Protein AF-A0AAE0FH56-F1 (afdb_monomer_lite)

pLDDT: mean 72.28, std 17.51, range [23.78, 94.44]

Sequence (306 aa):
MRLFSGKKMYIRRTALVNLLASVVHARLLMQGCEDLSSCHPPLSYEAPNPLLPLPPPQPASPPPSPPSFPPVPSPVPPPPPLRPSPPVDCGYFDTLCVSSLAELRHAAEAAGQNAGASEFYLIESLRLDGRPVDIHFAADLSLQISMWGQCTGARGNELCELDAAGRSTIFSIDSSALNHNHQLTIGRMRLVNAMAVDRVGGAILLAQSIQLVVRTCEFIDNWVESSGELAGGAAVGATKGGQVEFHDSLFMSNVVLANKSSVDALAGGGAVWVSSSSGHHPALVKALPPSGPETTFVLQIVGTNF

Radius of gyration: 26.88 Å; chains: 1; bounding box: 62×57×84 Å

Structure (mmCIF, N/CA/C/O backbone):
data_AF-A0AAE0FH56-F1
#
_entry.id   AF-A0AAE0FH56-F1
#
loop_
_atom_site.group_PDB
_atom_site.id
_atom_site.type_symbol
_atom_site.label_atom_id
_atom_site.label_alt_id
_atom_site.label_comp_id
_atom_site.label_asym_id
_atom_site.label_entity_id
_atom_site.label_seq_id
_atom_site.pdbx_PDB_ins_code
_atom_site.Cartn_x
_atom_site.Cartn_y
_atom_site.Cartn_z
_atom_site.occupancy
_atom_site.B_iso_or_equiv
_atom_site.auth_seq_id
_atom_site.auth_comp_id
_atom_site.auth_asym_id
_atom_site.auth_atom_id
_atom_site.pdbx_PDB_model_num
ATOM 1 N N . MET A 1 1 ? 28.435 -13.279 10.706 1.00 24.41 1 MET A N 1
ATOM 2 C CA . MET A 1 1 ? 28.107 -14.629 11.217 1.00 24.41 1 MET A CA 1
ATOM 3 C C . MET A 1 1 ? 27.084 -15.245 10.268 1.00 24.41 1 MET A C 1
ATOM 5 O O . MET A 1 1 ? 26.025 -14.663 10.090 1.00 24.41 1 MET A O 1
ATOM 9 N N . ARG A 1 2 ? 27.455 -16.311 9.543 1.00 32.19 2 ARG A N 1
ATOM 10 C CA . ARG A 1 2 ? 26.619 -16.954 8.512 1.00 32.19 2 ARG A CA 1
ATOM 11 C C . ARG A 1 2 ? 25.597 -17.887 9.164 1.00 32.19 2 ARG A C 1
ATOM 13 O O . ARG A 1 2 ? 26.002 -18.774 9.904 1.00 32.19 2 ARG A O 1
ATOM 20 N N . LEU A 1 3 ? 24.323 -17.744 8.804 1.00 23.78 3 LEU A N 1
ATOM 21 C CA . LEU A 1 3 ? 23.281 -18.754 9.000 1.00 23.78 3 LEU A CA 1
ATOM 22 C C . LEU A 1 3 ? 22.379 -18.764 7.758 1.00 23.78 3 LEU A C 1
ATOM 24 O O . LEU A 1 3 ? 21.396 -18.039 7.688 1.00 23.78 3 LEU A O 1
ATOM 28 N N . PHE A 1 4 ? 22.718 -19.594 6.772 1.00 31.45 4 PHE A N 1
ATOM 29 C CA . PHE A 1 4 ? 21.743 -20.075 5.794 1.00 31.45 4 PHE A CA 1
ATOM 30 C C . PHE A 1 4 ? 21.442 -21.525 6.162 1.00 31.45 4 PHE A C 1
ATOM 32 O O . PHE A 1 4 ? 22.239 -22.422 5.902 1.00 31.45 4 PHE A O 1
ATOM 39 N N . SER A 1 5 ? 20.319 -21.735 6.850 1.00 30.38 5 SER A N 1
ATOM 40 C CA . SER A 1 5 ? 19.780 -23.067 7.124 1.00 30.38 5 SER A CA 1
ATOM 41 C C . SER A 1 5 ? 18.912 -23.488 5.941 1.00 30.38 5 SER A C 1
ATOM 43 O O . SER A 1 5 ? 17.987 -22.772 5.552 1.00 30.38 5 SER A O 1
ATOM 45 N N . GLY A 1 6 ? 19.257 -24.624 5.335 1.00 34.56 6 GLY A N 1
ATOM 46 C CA . GLY A 1 6 ? 18.628 -25.146 4.129 1.00 34.56 6 GLY A CA 1
ATOM 47 C C . GLY A 1 6 ? 17.152 -25.475 4.338 1.00 34.56 6 GLY A C 1
ATOM 48 O O . GLY A 1 6 ? 16.811 -26.490 4.942 1.00 34.56 6 GLY A O 1
ATOM 49 N N . LYS A 1 7 ? 16.269 -24.653 3.770 1.00 31.36 7 LYS A N 1
ATOM 50 C CA . LYS A 1 7 ? 14.875 -25.026 3.516 1.00 31.36 7 LYS A CA 1
ATOM 51 C C . LYS A 1 7 ? 14.723 -25.352 2.035 1.00 31.36 7 LYS A C 1
ATOM 53 O O . LYS A 1 7 ? 15.094 -24.561 1.173 1.00 31.36 7 LYS A O 1
ATOM 58 N N . LYS A 1 8 ? 14.204 -26.548 1.749 1.00 31.48 8 LYS A N 1
ATOM 59 C CA . LYS A 1 8 ? 13.870 -26.991 0.392 1.00 31.48 8 LYS A CA 1
ATOM 60 C C . LYS A 1 8 ? 12.763 -26.086 -0.161 1.00 31.48 8 LYS A C 1
ATOM 62 O O . LYS A 1 8 ? 11.711 -25.962 0.460 1.00 31.48 8 LYS A O 1
ATOM 67 N N . MET A 1 9 ? 13.023 -25.454 -1.302 1.00 33.69 9 MET A N 1
ATOM 68 C CA . MET A 1 9 ? 12.052 -24.654 -2.046 1.00 33.69 9 MET A CA 1
ATOM 69 C C . MET A 1 9 ? 11.178 -25.605 -2.870 1.00 33.69 9 MET A C 1
ATOM 71 O O . MET A 1 9 ? 11.693 -26.349 -3.702 1.00 33.69 9 MET A O 1
ATOM 75 N N . TYR A 1 10 ? 9.868 -25.607 -2.626 1.00 32.22 10 TYR A N 1
ATOM 76 C CA . TYR A 1 10 ? 8.906 -26.370 -3.420 1.00 32.22 10 TYR A CA 1
ATOM 77 C C . TYR A 1 10 ? 8.122 -25.403 -4.305 1.00 32.22 10 TYR A C 1
ATOM 79 O O . TYR A 1 10 ? 7.393 -24.551 -3.807 1.00 32.22 10 TYR A O 1
ATOM 87 N N . ILE A 1 11 ? 8.285 -25.537 -5.620 1.00 36.66 11 ILE A N 1
ATOM 88 C CA . ILE A 1 11 ? 7.537 -24.775 -6.624 1.00 36.66 11 ILE A CA 1
ATOM 89 C C . ILE A 1 11 ? 6.431 -25.697 -7.152 1.00 36.66 11 ILE A C 1
ATOM 91 O O . ILE A 1 11 ? 6.727 -26.759 -7.704 1.00 36.66 11 ILE A O 1
ATOM 95 N N . ARG A 1 12 ? 5.149 -25.332 -6.985 1.00 39.94 12 ARG A N 1
ATOM 96 C CA . ARG A 1 12 ? 4.039 -26.076 -7.616 1.00 39.94 12 ARG A CA 1
ATOM 97 C C . ARG A 1 12 ? 4.173 -26.008 -9.141 1.00 39.94 12 ARG A C 1
ATOM 99 O O . ARG A 1 12 ? 4.503 -24.960 -9.694 1.00 39.94 12 ARG A O 1
ATOM 106 N N . ARG A 1 13 ? 3.826 -27.102 -9.831 1.00 39.50 13 ARG A N 1
ATOM 107 C CA . ARG A 1 13 ? 3.867 -27.213 -11.302 1.00 39.50 13 ARG A CA 1
ATOM 108 C C . ARG A 1 13 ? 3.142 -26.055 -12.002 1.00 39.50 13 ARG A C 1
ATOM 110 O O . ARG A 1 13 ? 3.627 -25.598 -13.020 1.00 39.50 13 ARG A O 1
ATOM 117 N N . THR A 1 14 ? 2.049 -25.534 -11.443 1.00 39.94 14 THR A N 1
ATOM 118 C CA . THR A 1 14 ? 1.296 -24.404 -12.018 1.00 39.94 14 THR A CA 1
ATOM 119 C C . THR A 1 14 ? 2.040 -23.070 -11.915 1.00 39.94 14 THR A C 1
ATOM 121 O O . THR A 1 14 ? 2.082 -22.321 -12.883 1.00 39.94 14 THR A O 1
ATOM 124 N N . ALA A 1 15 ? 2.696 -22.795 -10.781 1.00 42.62 15 ALA A N 1
ATOM 125 C CA . ALA A 1 15 ? 3.559 -21.621 -10.632 1.00 42.62 15 ALA A CA 1
ATOM 126 C C . ALA A 1 15 ? 4.789 -21.730 -11.545 1.00 42.62 15 ALA A C 1
ATOM 128 O O . ALA A 1 15 ? 5.180 -20.750 -12.168 1.00 42.62 15 ALA A O 1
ATOM 129 N N . LEU A 1 16 ? 5.341 -22.940 -11.698 1.00 44.50 16 LEU A N 1
ATOM 130 C CA . LEU A 1 16 ? 6.397 -23.218 -12.668 1.00 44.50 16 LEU A CA 1
ATOM 131 C C . LEU A 1 16 ? 5.910 -23.001 -14.109 1.00 44.50 16 LEU A C 1
ATOM 133 O O . LEU A 1 16 ? 6.637 -22.422 -14.900 1.00 44.50 16 LEU A O 1
ATOM 137 N N . VAL A 1 17 ? 4.687 -23.413 -14.451 1.00 50.69 17 VAL A N 1
ATOM 138 C CA . VAL A 1 17 ? 4.100 -23.207 -15.786 1.00 50.69 17 VAL A CA 1
ATOM 139 C C . VAL A 1 17 ? 3.866 -21.725 -16.069 1.00 50.69 17 VAL A C 1
ATOM 141 O O . VAL A 1 17 ? 4.217 -21.282 -17.153 1.00 50.69 17 VAL A O 1
ATOM 144 N N . ASN A 1 18 ? 3.365 -20.941 -15.111 1.00 46.00 18 ASN A N 1
ATOM 145 C CA . ASN A 1 18 ? 3.182 -19.496 -15.295 1.00 46.00 18 ASN A CA 1
ATOM 146 C C . ASN A 1 18 ? 4.522 -18.750 -15.367 1.00 46.00 18 ASN A C 1
ATOM 148 O O . ASN A 1 18 ? 4.682 -17.854 -16.192 1.00 46.00 18 ASN A O 1
ATOM 152 N N . LEU A 1 19 ? 5.508 -19.154 -14.560 1.00 50.66 19 LEU A N 1
ATOM 153 C CA . LEU A 1 19 ? 6.869 -18.625 -14.639 1.00 50.66 19 LEU A CA 1
ATOM 154 C C . LEU A 1 19 ? 7.504 -18.962 -15.995 1.00 50.66 19 LEU A C 1
ATOM 156 O O . LEU A 1 19 ? 8.066 -18.087 -16.641 1.00 50.66 19 LEU A O 1
ATOM 160 N N . LEU A 1 20 ? 7.370 -20.207 -16.459 1.00 50.56 20 LEU A N 1
ATOM 161 C CA . LEU A 1 20 ? 7.860 -20.638 -17.767 1.00 50.56 20 LEU A CA 1
ATOM 162 C C . LEU A 1 20 ? 7.120 -19.934 -18.904 1.00 50.56 20 LEU A C 1
ATOM 164 O O . LEU A 1 20 ? 7.766 -19.533 -19.860 1.00 50.56 20 LEU A O 1
ATOM 168 N N . ALA A 1 21 ? 5.807 -19.726 -18.803 1.00 54.56 21 ALA A N 1
ATOM 169 C CA . ALA A 1 21 ? 5.035 -18.982 -19.793 1.00 54.56 21 ALA A CA 1
ATOM 170 C C . ALA A 1 21 ? 5.486 -17.517 -19.863 1.00 54.56 21 ALA A C 1
ATOM 172 O O . ALA A 1 21 ? 5.679 -17.000 -20.957 1.00 54.56 21 ALA A O 1
ATOM 173 N N . SER A 1 22 ? 5.736 -16.879 -18.716 1.00 48.97 22 SER A N 1
ATOM 174 C CA . SER A 1 22 ? 6.249 -15.507 -18.648 1.00 48.97 22 SER A CA 1
ATOM 175 C C . SER A 1 22 ? 7.679 -15.399 -19.190 1.00 48.97 22 SER A C 1
ATOM 177 O O . SER A 1 22 ? 7.970 -14.517 -19.993 1.00 48.97 22 SER A O 1
ATOM 179 N N . VAL A 1 23 ? 8.557 -16.356 -18.865 1.00 57.03 23 VAL A N 1
ATOM 180 C CA . VAL A 1 23 ? 9.919 -16.431 -19.423 1.00 57.03 23 VAL A CA 1
ATOM 181 C C . VAL A 1 23 ? 9.893 -16.707 -20.926 1.00 57.03 23 VAL A C 1
ATOM 183 O O . VAL A 1 23 ? 10.667 -16.106 -21.661 1.00 57.03 23 VAL A O 1
ATOM 186 N N . VAL A 1 24 ? 9.005 -17.577 -21.412 1.00 63.25 24 VAL A N 1
ATOM 187 C CA . VAL A 1 24 ? 8.833 -17.845 -22.848 1.00 63.25 24 VAL A CA 1
ATOM 188 C C . VAL A 1 24 ? 8.286 -16.613 -23.560 1.00 63.25 24 VAL A C 1
ATOM 190 O O . VAL A 1 24 ? 8.780 -16.284 -24.630 1.00 63.25 24 VAL A O 1
ATOM 193 N N . HIS A 1 25 ? 7.335 -15.892 -22.967 1.00 58.78 25 HIS A N 1
ATOM 194 C CA . HIS A 1 25 ? 6.803 -14.659 -23.543 1.00 58.78 25 HIS A CA 1
ATOM 195 C C . HIS A 1 25 ? 7.866 -13.552 -23.584 1.00 58.78 25 HIS A C 1
ATOM 197 O O . HIS A 1 25 ? 8.080 -12.944 -24.628 1.00 58.78 25 HIS A O 1
ATOM 203 N N . ALA A 1 26 ? 8.622 -13.366 -22.498 1.00 49.72 26 ALA A N 1
ATOM 204 C CA . ALA A 1 26 ? 9.752 -12.442 -22.452 1.00 49.72 26 ALA A CA 1
ATOM 205 C C . ALA A 1 26 ? 10.854 -12.830 -23.452 1.00 49.72 26 ALA A C 1
ATOM 207 O O . ALA A 1 26 ? 11.422 -11.969 -24.116 1.00 49.72 26 ALA A O 1
ATOM 208 N N . ARG A 1 27 ? 11.132 -14.129 -23.621 1.00 50.19 27 ARG A N 1
ATOM 209 C CA . ARG A 1 27 ? 12.118 -14.623 -24.590 1.00 50.19 27 ARG A CA 1
ATOM 210 C C . ARG A 1 27 ? 11.635 -14.487 -26.031 1.00 50.19 27 ARG A C 1
ATOM 212 O O . ARG A 1 27 ? 12.455 -14.178 -26.880 1.00 50.19 27 ARG A O 1
ATOM 219 N N . LEU A 1 28 ? 10.341 -14.650 -26.307 1.00 56.03 28 LEU A N 1
ATOM 220 C CA . LEU A 1 28 ? 9.748 -14.379 -27.622 1.00 56.03 28 LEU A CA 1
ATOM 221 C C . LEU A 1 28 ? 9.807 -12.887 -27.969 1.00 56.03 28 LEU A C 1
ATOM 223 O O . LEU A 1 28 ? 10.102 -12.545 -29.110 1.00 56.03 28 LEU A O 1
ATOM 227 N N . LEU A 1 29 ? 9.601 -12.004 -26.988 1.00 53.06 29 LEU A N 1
ATOM 228 C CA . LEU A 1 29 ? 9.765 -10.559 -27.170 1.00 53.06 29 LEU A CA 1
ATOM 229 C C . LEU A 1 29 ? 11.236 -10.167 -27.395 1.00 53.06 29 LEU A C 1
ATOM 231 O O . LEU A 1 29 ? 11.516 -9.295 -28.210 1.00 53.06 29 LEU A O 1
ATOM 235 N N . MET A 1 30 ? 12.181 -10.839 -26.731 1.00 49.97 30 MET A N 1
ATOM 236 C CA . MET A 1 30 ? 13.619 -10.571 -26.879 1.00 49.97 30 MET A CA 1
ATOM 237 C C . MET A 1 30 ? 14.223 -11.203 -28.147 1.00 49.97 30 MET A C 1
ATOM 239 O O . MET A 1 30 ? 15.049 -10.582 -28.807 1.00 49.97 30 MET A O 1
ATOM 243 N N . GLN A 1 31 ? 13.778 -12.398 -28.550 1.00 50.97 31 GLN A N 1
ATOM 244 C CA . GLN A 1 31 ? 14.231 -13.067 -29.780 1.00 50.97 31 GLN A CA 1
ATOM 245 C C . GLN A 1 31 ? 13.699 -12.408 -31.060 1.00 50.97 31 GLN A C 1
ATOM 247 O O . GLN A 1 31 ? 14.222 -12.679 -32.136 1.00 50.97 31 GLN A O 1
ATOM 252 N N . GLY A 1 32 ? 12.721 -11.502 -30.960 1.00 48.91 32 GLY A N 1
ATOM 253 C CA . GLY A 1 32 ? 12.330 -10.623 -32.063 1.00 48.91 32 GLY A CA 1
ATOM 254 C C . GLY A 1 32 ? 13.326 -9.492 -32.363 1.00 48.91 32 GLY A C 1
ATOM 255 O O . GLY A 1 32 ? 13.148 -8.807 -33.366 1.00 48.91 32 GLY A O 1
ATOM 256 N N . CYS A 1 33 ? 14.360 -9.288 -31.531 1.00 47.47 33 CYS A N 1
ATOM 257 C CA . CYS A 1 33 ? 15.259 -8.128 -31.622 1.00 47.47 33 CYS A CA 1
ATOM 258 C C . CYS A 1 33 ? 16.757 -8.443 -31.802 1.00 47.47 33 CYS A C 1
ATOM 260 O O . CYS A 1 33 ? 17.527 -7.507 -32.002 1.00 47.47 33 CYS A O 1
ATOM 262 N N . GLU A 1 34 ? 17.204 -9.703 -31.751 1.00 47.78 34 GLU A N 1
ATOM 263 C CA . GLU A 1 34 ? 18.652 -10.012 -31.757 1.00 47.78 34 GLU A CA 1
ATOM 264 C C . GLU A 1 34 ? 19.276 -10.264 -33.145 1.00 47.78 34 GLU A C 1
ATOM 266 O O . GLU A 1 34 ? 20.494 -10.359 -33.239 1.00 47.78 34 GLU A O 1
ATOM 271 N N . ASP A 1 35 ? 18.499 -10.260 -34.237 1.00 48.09 35 ASP A N 1
ATOM 272 C CA . ASP A 1 35 ? 19.025 -10.440 -35.604 1.00 48.09 35 ASP A CA 1
ATOM 273 C C . ASP A 1 35 ? 18.549 -9.347 -36.582 1.00 48.09 35 ASP A C 1
ATOM 275 O O . ASP A 1 35 ? 17.916 -9.600 -37.606 1.00 48.09 35 ASP A O 1
ATOM 279 N N . LEU A 1 36 ? 18.910 -8.089 -36.305 1.00 49.22 36 LEU A N 1
ATOM 280 C CA . LEU A 1 36 ? 18.743 -6.970 -37.250 1.00 49.22 36 LEU A CA 1
ATOM 281 C C . LEU A 1 36 ? 19.862 -6.881 -38.314 1.00 49.22 36 LEU A C 1
ATOM 283 O O . LEU A 1 36 ? 19.985 -5.856 -38.980 1.00 49.22 36 LEU A O 1
ATOM 287 N N . SER A 1 37 ? 20.672 -7.934 -38.517 1.00 53.72 37 SER A N 1
ATOM 288 C CA . SER A 1 37 ? 21.737 -7.930 -39.544 1.00 53.72 37 SER A CA 1
ATOM 289 C C . SER A 1 37 ? 21.610 -8.973 -40.662 1.00 53.72 37 SER A C 1
ATOM 291 O O . SER A 1 37 ? 22.349 -8.876 -41.639 1.00 53.72 37 SER A O 1
ATOM 293 N N . SER A 1 38 ? 20.687 -9.941 -40.586 1.00 50.09 38 SER A N 1
ATOM 294 C CA . SER A 1 38 ? 20.710 -11.086 -41.521 1.00 50.09 38 SER A CA 1
ATOM 295 C C . SER A 1 38 ? 19.361 -11.527 -42.105 1.00 50.09 38 SER A C 1
ATOM 297 O O . SER A 1 38 ? 19.345 -12.356 -43.014 1.00 50.09 38 SER A O 1
ATOM 299 N N . CYS A 1 39 ? 18.235 -10.939 -41.694 1.00 41.84 39 CYS A N 1
ATOM 300 C CA . CYS A 1 39 ? 16.907 -11.318 -42.192 1.00 41.84 39 CYS A CA 1
ATOM 301 C C . CYS A 1 39 ? 16.294 -10.285 -43.153 1.00 41.84 39 CYS A C 1
ATOM 303 O O . CYS A 1 39 ? 15.197 -9.791 -42.925 1.00 41.84 39 CYS A O 1
ATOM 305 N N . HIS A 1 40 ? 16.964 -10.000 -44.270 1.00 45.34 40 HIS A N 1
ATOM 306 C CA . HIS A 1 40 ? 16.266 -9.561 -45.482 1.00 45.34 40 HIS A CA 1
ATOM 307 C C . HIS A 1 40 ? 16.906 -10.228 -46.708 1.00 45.34 40 HIS A C 1
ATOM 309 O O . HIS A 1 40 ? 18.064 -9.935 -47.014 1.00 45.34 40 HIS A O 1
ATOM 315 N N . PRO A 1 41 ? 16.197 -11.105 -47.449 1.00 56.09 41 PRO A N 1
ATOM 316 C CA . PRO A 1 41 ? 16.581 -11.355 -48.833 1.00 56.09 41 PRO A CA 1
ATOM 317 C C . PRO A 1 41 ? 16.523 -10.016 -49.588 1.00 56.09 41 PRO A C 1
ATOM 319 O O . PRO A 1 41 ? 15.700 -9.166 -49.230 1.00 56.09 41 PRO A O 1
ATOM 322 N N . PRO A 1 42 ? 17.372 -9.790 -50.606 1.00 48.09 42 PRO A N 1
ATOM 323 C CA . PRO A 1 42 ? 17.344 -8.553 -51.370 1.00 48.09 42 PRO A CA 1
ATOM 324 C C . PRO A 1 42 ? 15.961 -8.405 -52.008 1.00 48.09 42 PRO A C 1
ATOM 326 O O . PRO A 1 42 ? 15.636 -9.073 -52.989 1.00 48.09 42 PRO A O 1
ATOM 329 N N . LEU A 1 43 ? 15.128 -7.543 -51.427 1.00 45.41 43 LEU A N 1
ATOM 330 C CA . LEU A 1 43 ? 13.936 -7.055 -52.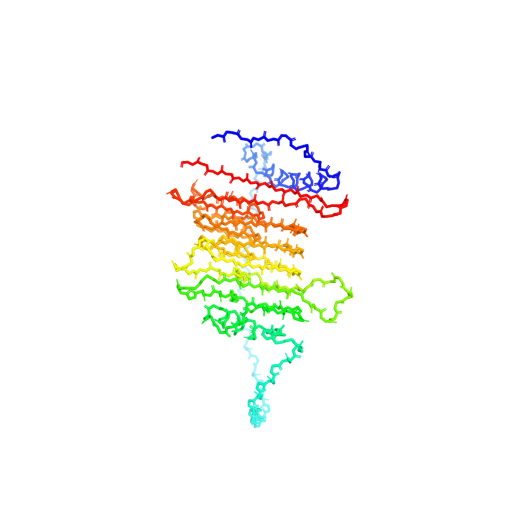092 1.00 45.41 43 LEU A CA 1
ATOM 331 C C . LEU A 1 43 ? 14.439 -6.238 -53.276 1.00 45.41 43 LEU A C 1
ATOM 333 O O . LEU A 1 43 ? 15.035 -5.173 -53.110 1.00 45.41 43 LEU A O 1
ATOM 337 N N . SER A 1 44 ? 14.261 -6.805 -54.466 1.00 49.38 44 SER A N 1
ATOM 338 C CA . SER A 1 44 ? 14.424 -6.103 -55.728 1.00 49.38 44 SER A CA 1
ATOM 339 C C . SER A 1 44 ? 13.559 -4.847 -55.659 1.00 49.38 44 SER A C 1
ATOM 341 O O . SER A 1 44 ? 12.334 -4.922 -55.593 1.00 49.38 44 SER A O 1
ATOM 343 N N . TYR A 1 45 ? 14.220 -3.698 -55.553 1.00 45.84 45 TYR A N 1
ATOM 344 C CA . TYR A 1 45 ? 13.583 -2.394 -55.523 1.00 45.84 45 TYR A CA 1
ATOM 345 C C . TYR A 1 45 ? 13.121 -2.097 -56.952 1.00 45.84 45 TYR A C 1
ATOM 347 O O . TYR A 1 45 ? 13.871 -1.566 -57.770 1.00 45.84 45 TYR A O 1
ATOM 355 N N . GLU A 1 46 ? 11.904 -2.518 -57.284 1.00 56.78 46 GLU A N 1
ATOM 356 C CA . GLU A 1 46 ? 11.232 -2.077 -58.498 1.00 56.78 46 GLU A CA 1
ATOM 357 C C . GLU A 1 46 ? 10.906 -0.590 -58.310 1.00 56.78 46 GLU A C 1
ATOM 359 O O . GLU A 1 46 ? 10.246 -0.196 -57.344 1.00 56.78 46 GLU A O 1
ATOM 364 N N . ALA A 1 47 ? 11.483 0.258 -59.165 1.00 59.16 47 ALA A N 1
ATOM 365 C CA . ALA A 1 47 ? 11.337 1.702 -59.063 1.00 59.16 47 ALA A CA 1
ATOM 366 C C . ALA A 1 47 ? 9.842 2.076 -59.068 1.00 59.16 47 ALA A C 1
ATOM 368 O O . ALA A 1 47 ? 9.099 1.578 -59.919 1.00 59.16 47 ALA A O 1
ATOM 369 N N . PRO A 1 48 ? 9.377 2.941 -58.148 1.00 61.84 48 PRO A N 1
ATOM 370 C CA . PRO A 1 48 ? 7.985 3.354 -58.126 1.00 61.84 48 PRO A CA 1
ATOM 371 C C . PRO A 1 48 ? 7.633 4.009 -59.462 1.00 61.84 48 PRO A C 1
ATOM 373 O O . PRO A 1 48 ? 8.308 4.939 -59.910 1.00 61.84 48 PRO A O 1
ATOM 376 N N . ASN A 1 49 ? 6.573 3.502 -60.095 1.00 73.50 49 ASN A N 1
ATOM 377 C CA . ASN A 1 49 ? 5.990 4.101 -61.289 1.00 73.50 49 ASN A CA 1
ATOM 378 C C . ASN A 1 49 ? 5.788 5.610 -61.055 1.00 73.50 49 ASN A C 1
ATOM 380 O O . ASN A 1 49 ? 5.277 5.984 -59.992 1.00 73.50 49 ASN A O 1
ATOM 384 N N . PRO A 1 50 ? 6.158 6.481 -62.012 1.00 69.94 50 PRO A N 1
ATOM 385 C CA . PRO A 1 50 ? 5.946 7.913 -61.876 1.00 69.94 50 PRO A CA 1
ATOM 386 C C . PRO A 1 50 ? 4.453 8.175 -61.663 1.00 69.94 50 PRO A C 1
ATOM 388 O O . PRO A 1 50 ? 3.621 7.864 -62.517 1.00 69.94 50 PRO A O 1
ATOM 391 N N . LEU A 1 51 ? 4.119 8.702 -60.483 1.00 66.81 51 LEU A N 1
ATOM 392 C CA . LEU A 1 51 ? 2.756 9.059 -60.116 1.00 66.81 51 LEU A CA 1
ATOM 393 C C . LEU A 1 51 ? 2.220 10.065 -61.139 1.00 66.81 51 LEU A C 1
ATOM 395 O O . LEU A 1 51 ? 2.822 11.115 -61.371 1.00 66.81 51 LEU A O 1
ATOM 399 N N . LEU A 1 52 ? 1.085 9.723 -61.752 1.00 77.62 52 LEU A N 1
ATOM 400 C CA . LEU A 1 52 ? 0.325 10.636 -62.597 1.00 77.62 52 LEU A CA 1
ATOM 401 C C . LEU A 1 52 ? 0.025 11.928 -61.813 1.00 77.62 52 LEU A C 1
ATOM 403 O O . LEU A 1 52 ? -0.269 11.854 -60.615 1.00 77.62 52 LEU A O 1
ATOM 407 N N . PRO A 1 53 ? 0.086 13.105 -62.460 1.00 75.19 53 PRO A N 1
ATOM 408 C CA . PRO A 1 53 ? -0.198 14.370 -61.799 1.00 75.19 53 PRO A CA 1
ATOM 409 C C . PRO A 1 53 ? -1.613 14.351 -61.210 1.00 75.19 53 PRO A C 1
ATOM 411 O O . PRO A 1 53 ? -2.588 14.071 -61.909 1.00 75.19 53 PRO A O 1
ATOM 414 N N . LEU A 1 54 ? -1.706 14.636 -59.907 1.00 77.31 54 LEU A N 1
ATOM 415 C CA . LEU A 1 54 ? -2.978 14.764 -59.202 1.00 77.31 54 LEU A CA 1
ATOM 416 C C . LEU A 1 54 ? -3.825 15.860 -59.873 1.00 77.31 54 LEU A C 1
ATOM 418 O O . LEU A 1 54 ? -3.293 16.929 -60.191 1.00 77.31 54 LEU A O 1
ATOM 422 N N . PRO A 1 55 ? -5.131 15.625 -60.092 1.00 81.69 55 PRO A N 1
ATOM 423 C CA . PRO A 1 55 ? -6.015 16.651 -60.621 1.00 81.69 55 PRO A CA 1
ATOM 424 C C . PRO A 1 55 ? -6.061 17.864 -59.675 1.00 81.69 55 PRO A C 1
ATOM 426 O O . PRO A 1 55 ? -5.934 17.702 -58.456 1.00 81.69 55 PRO A O 1
ATOM 429 N N . PRO A 1 56 ? -6.240 19.082 -60.216 1.00 81.38 56 PRO A N 1
ATOM 430 C CA . PRO A 1 56 ? -6.298 20.291 -59.410 1.00 81.38 56 PRO A CA 1
ATOM 431 C C . PRO A 1 56 ? -7.447 20.206 -58.390 1.00 81.38 56 PRO A C 1
ATOM 433 O O . PRO A 1 56 ? -8.527 19.708 -58.727 1.00 81.38 56 PRO A O 1
ATOM 436 N N . PRO A 1 57 ? -7.237 20.684 -57.149 1.00 77.31 57 PRO A N 1
ATOM 437 C CA . PRO A 1 57 ? -8.255 20.644 -56.110 1.00 77.31 57 PRO A CA 1
ATOM 438 C C . PRO A 1 57 ? -9.495 21.422 -56.559 1.00 77.31 57 PRO A C 1
ATOM 440 O O . PRO A 1 57 ? -9.403 22.578 -56.979 1.00 77.31 57 PRO A O 1
ATOM 443 N N . GLN A 1 58 ? -10.661 20.776 -56.489 1.00 80.06 58 GLN A N 1
ATOM 444 C CA . GLN A 1 58 ? -11.928 21.438 -56.779 1.00 80.06 58 GLN A CA 1
ATOM 445 C C . GLN A 1 58 ? -12.204 22.538 -55.737 1.00 80.06 58 GLN A C 1
ATOM 447 O O . GLN A 1 58 ? -11.905 22.342 -54.556 1.00 80.06 58 GLN A O 1
ATOM 452 N N . PRO A 1 59 ? -12.785 23.684 -56.145 1.00 76.69 59 PRO A N 1
ATOM 453 C CA . PRO A 1 59 ? -13.176 24.741 -55.219 1.00 76.69 59 PRO A CA 1
ATOM 454 C C . PRO A 1 59 ? -14.139 24.199 -54.160 1.00 76.69 59 PRO A C 1
ATOM 456 O O . PRO A 1 59 ? -15.167 23.611 -54.496 1.00 76.69 59 PRO A O 1
ATOM 459 N N . ALA A 1 60 ? -13.802 24.396 -52.885 1.00 76.62 60 ALA A N 1
ATOM 460 C CA . ALA A 1 60 ? -14.651 23.988 -51.776 1.00 76.62 60 ALA A CA 1
ATOM 461 C C . ALA A 1 60 ? -15.985 24.748 -51.820 1.00 76.62 60 ALA A C 1
ATOM 463 O O . ALA A 1 60 ? -16.011 25.979 -51.889 1.00 76.62 6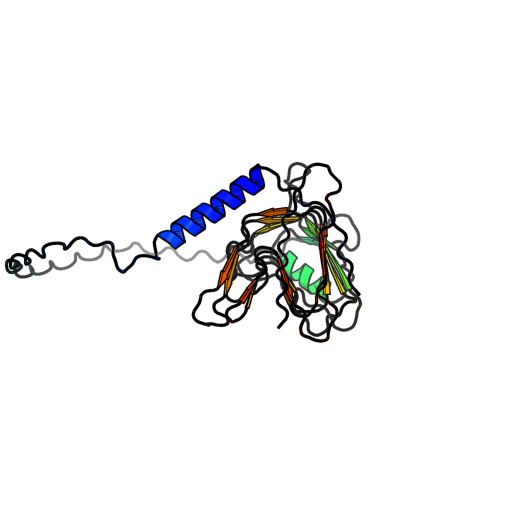0 ALA A O 1
ATOM 464 N N . SER A 1 61 ? -17.090 24.007 -51.779 1.00 80.19 61 SER A N 1
ATOM 465 C CA . SER A 1 61 ? -18.438 24.564 -51.677 1.00 80.19 61 SER A CA 1
ATOM 466 C C . SER A 1 61 ? -18.572 25.431 -50.416 1.00 80.19 61 SER A C 1
ATOM 468 O O . SER A 1 61 ? -18.021 25.067 -49.372 1.00 80.19 61 SER A O 1
ATOM 470 N N . PRO A 1 62 ? -19.316 26.551 -50.467 1.00 81.56 62 PRO A N 1
ATOM 471 C CA . PRO A 1 62 ? -19.542 27.377 -49.290 1.00 81.56 62 PRO A CA 1
ATOM 472 C C . PRO A 1 62 ? -20.297 26.581 -48.211 1.00 81.56 62 PRO A C 1
ATOM 474 O O . PRO A 1 62 ? -21.209 25.814 -48.542 1.00 81.56 62 PRO A O 1
ATOM 477 N N . PRO A 1 63 ? -19.929 26.737 -46.927 1.00 82.75 63 PRO A N 1
ATOM 478 C CA . PRO A 1 63 ? -20.566 26.007 -45.843 1.00 82.75 63 PRO A CA 1
ATOM 479 C C . PRO A 1 63 ? -22.048 26.404 -45.717 1.00 82.75 63 PRO A C 1
ATOM 481 O O . PRO A 1 63 ? -22.382 27.585 -45.862 1.00 82.75 63 PRO A O 1
ATOM 484 N N . PRO A 1 64 ? -22.946 25.441 -45.442 1.00 80.25 64 PRO A N 1
ATOM 485 C CA . PRO A 1 64 ? -24.353 25.727 -45.205 1.00 80.25 64 PRO A CA 1
ATOM 486 C C . PRO A 1 64 ? -24.522 26.623 -43.974 1.00 80.25 64 PRO A C 1
ATOM 488 O O . PRO A 1 64 ? -23.786 26.515 -42.991 1.00 80.25 64 PRO A O 1
ATOM 491 N N . SER A 1 65 ? -25.504 27.520 -44.035 1.00 78.38 65 SER A N 1
ATOM 492 C CA . SER A 1 65 ? -25.822 28.438 -42.943 1.00 78.38 65 SER A CA 1
ATOM 493 C C . SER A 1 65 ? -26.233 27.666 -41.679 1.00 78.38 65 SER A C 1
ATOM 495 O O . SER A 1 65 ? -26.976 26.686 -41.785 1.00 78.38 65 SER A O 1
ATOM 497 N N . PRO A 1 66 ? -25.776 28.084 -40.485 1.00 79.38 66 PRO A N 1
ATOM 498 C CA . PRO A 1 66 ? -26.084 27.381 -39.248 1.00 79.38 66 PRO A CA 1
ATOM 499 C C . PRO A 1 66 ? -27.583 27.474 -38.908 1.00 79.38 66 PRO A C 1
ATOM 501 O O . PRO A 1 66 ? -28.192 28.532 -39.097 1.00 79.38 66 PRO A O 1
ATOM 504 N N . PRO A 1 67 ? -28.187 26.390 -38.389 1.00 79.19 67 PRO A N 1
ATOM 505 C CA . PRO A 1 67 ? -29.572 26.397 -37.936 1.00 79.19 67 PRO A CA 1
ATOM 506 C C . PRO A 1 67 ? -29.752 27.328 -36.728 1.00 79.19 67 PRO A C 1
ATOM 508 O O . PRO A 1 67 ? -28.899 27.404 -35.844 1.00 79.19 67 PRO A O 1
ATOM 511 N N . SER A 1 68 ? -30.884 28.032 -36.678 1.00 74.50 68 SER A N 1
ATOM 512 C CA . SER A 1 68 ? -31.261 28.871 -35.539 1.00 74.50 68 SER A CA 1
ATOM 513 C C . SER A 1 68 ? -31.551 28.001 -34.313 1.00 74.50 68 SER A C 1
ATOM 515 O O . SER A 1 68 ? -32.479 27.189 -34.341 1.00 74.50 68 SER A O 1
ATOM 517 N N . PHE A 1 69 ? -30.781 28.171 -33.237 1.00 76.94 69 PHE A N 1
ATOM 518 C CA . PHE A 1 69 ? -31.011 27.455 -31.983 1.00 76.94 69 PHE A CA 1
ATOM 519 C C . PHE A 1 69 ? -32.232 28.015 -31.230 1.00 76.94 69 PHE A C 1
ATOM 521 O O . PHE A 1 69 ? -32.433 29.233 -31.213 1.00 76.94 69 PHE A O 1
ATOM 528 N N . PRO A 1 70 ? -33.043 27.151 -30.591 1.00 82.50 70 PRO A N 1
ATOM 529 C CA . PRO A 1 70 ? -34.113 27.583 -29.699 1.00 82.50 70 PRO A CA 1
ATOM 530 C C . PRO A 1 70 ? -33.551 28.303 -28.457 1.00 82.50 70 PRO A C 1
ATOM 532 O O . PRO A 1 70 ? -32.393 28.088 -28.088 1.00 82.50 70 PRO A O 1
ATOM 535 N N . PRO A 1 71 ? -34.359 29.153 -27.797 1.00 80.88 71 PRO A N 1
ATOM 536 C CA . PRO A 1 71 ? -33.938 29.889 -26.610 1.00 80.88 71 PRO A CA 1
ATOM 537 C C . PRO A 1 71 ? -33.500 28.934 -25.494 1.00 80.88 71 PRO A C 1
ATOM 539 O O . PRO A 1 71 ? -34.199 27.975 -25.164 1.00 80.88 71 PRO A O 1
ATOM 542 N N . VAL A 1 72 ? -32.329 29.211 -24.919 1.00 81.12 72 VAL A N 1
ATOM 543 C CA . VAL A 1 72 ? -31.753 28.442 -23.812 1.00 81.12 72 VAL A CA 1
ATOM 544 C C . VAL A 1 72 ? -32.667 28.580 -22.583 1.00 81.12 72 VAL A C 1
ATOM 546 O O . VAL A 1 72 ? -32.941 29.712 -22.173 1.00 81.12 72 VAL A O 1
ATOM 549 N N . PRO A 1 73 ? -33.160 27.477 -21.988 1.00 81.50 73 PRO A N 1
ATOM 550 C CA . PRO A 1 73 ? -33.937 27.540 -20.756 1.00 81.50 73 PRO A CA 1
ATOM 551 C C . PRO A 1 73 ? -33.092 28.113 -19.611 1.00 81.50 73 PRO A C 1
ATOM 553 O O . PRO A 1 73 ? -31.887 27.875 -19.528 1.00 81.50 73 PRO A O 1
ATOM 556 N N . SER A 1 74 ? -33.730 28.886 -18.729 1.00 84.44 74 SER A N 1
ATOM 557 C CA . SER A 1 74 ? -33.063 29.525 -17.594 1.00 84.44 74 SER A CA 1
ATOM 558 C C . SER A 1 74 ? -32.351 28.494 -16.701 1.00 84.44 74 SER A C 1
ATOM 560 O O . SER A 1 74 ? -32.899 27.413 -16.468 1.00 84.44 74 SER A O 1
ATOM 562 N N . PRO A 1 75 ? -31.148 28.811 -16.188 1.00 83.06 75 PRO A N 1
ATOM 563 C CA . PRO A 1 75 ? -30.373 27.888 -15.368 1.00 83.06 75 PRO A CA 1
ATOM 564 C C . PRO A 1 75 ? -31.139 27.522 -14.093 1.00 83.06 75 PRO A C 1
ATOM 566 O O . PRO A 1 75 ? -31.575 28.395 -13.341 1.00 83.06 75 PRO A O 1
ATOM 569 N N . VAL A 1 76 ? -31.295 26.219 -13.854 1.00 88.44 76 VAL A N 1
ATOM 570 C CA . VAL A 1 76 ? -31.805 25.694 -12.584 1.00 88.44 76 VAL A CA 1
ATOM 571 C C . VAL A 1 76 ? -30.790 26.059 -11.492 1.00 88.44 76 VAL A C 1
ATOM 573 O O . VAL A 1 76 ? -29.593 25.841 -11.699 1.00 88.44 76 VAL A O 1
ATOM 576 N N . PRO A 1 77 ? -31.217 26.637 -10.354 1.00 89.56 77 PRO A N 1
ATOM 577 C CA . PRO A 1 77 ? -30.302 26.961 -9.267 1.00 89.56 77 PRO A CA 1
ATOM 578 C C . PRO A 1 77 ? -29.559 25.703 -8.787 1.00 89.56 77 PRO A C 1
ATOM 580 O O . PRO A 1 77 ? -30.153 24.620 -8.752 1.00 89.56 77 PRO A O 1
ATOM 583 N N . PRO A 1 78 ? -28.267 25.820 -8.427 1.00 87.94 78 PRO A N 1
ATOM 584 C CA . PRO A 1 78 ? -27.487 24.681 -7.970 1.00 87.94 78 PRO A CA 1
ATOM 585 C C . PRO A 1 78 ? -28.127 24.077 -6.711 1.00 87.94 78 PRO A C 1
ATOM 587 O O . PRO A 1 78 ? -28.598 24.827 -5.847 1.00 87.94 78 PRO A O 1
ATOM 590 N N . PRO A 1 79 ? -28.163 22.739 -6.586 1.00 86.69 79 PRO A N 1
ATOM 591 C CA . PRO 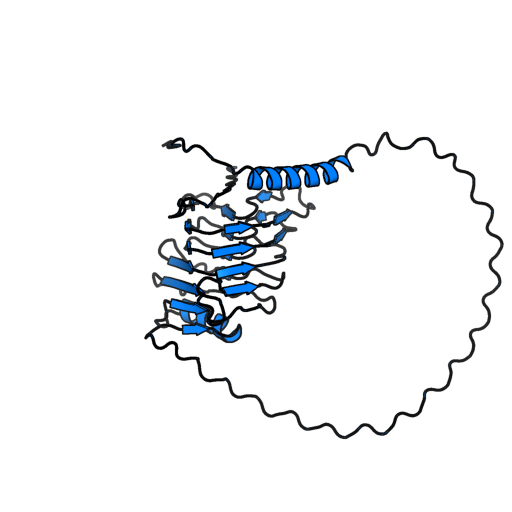A 1 79 ? -28.648 22.105 -5.372 1.00 86.69 79 PRO A CA 1
ATOM 592 C C . PRO A 1 79 ? -27.802 22.556 -4.170 1.00 86.69 79 PRO A C 1
ATOM 594 O O . PRO A 1 79 ? -26.598 22.796 -4.319 1.00 86.69 79 PRO A O 1
ATOM 597 N N . PRO A 1 80 ? -28.406 22.687 -2.976 1.00 89.88 80 PRO A N 1
ATOM 598 C CA . PRO A 1 80 ? -27.660 23.013 -1.769 1.00 89.88 80 PRO A CA 1
ATOM 599 C C . PRO A 1 80 ? -26.571 21.955 -1.502 1.00 89.88 80 PRO A C 1
ATOM 601 O O . PRO A 1 80 ? -26.768 20.785 -1.846 1.00 89.88 80 PRO A O 1
ATOM 604 N N . PRO A 1 81 ? -25.440 22.333 -0.873 1.00 85.75 81 PRO A N 1
ATOM 605 C CA . PRO A 1 81 ? -24.395 21.383 -0.511 1.00 85.75 81 PRO A CA 1
AT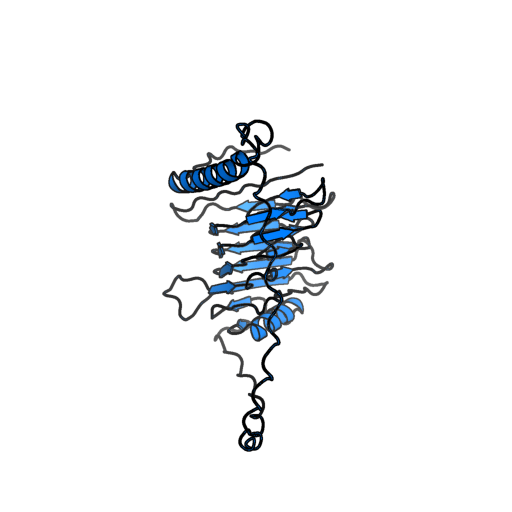OM 606 C C . PRO A 1 81 ? -24.984 20.254 0.339 1.00 85.75 81 PRO A C 1
ATOM 608 O O . PRO A 1 81 ? -25.675 20.513 1.329 1.00 85.75 81 PRO A O 1
ATOM 611 N N . LEU A 1 82 ? -24.711 19.005 -0.039 1.00 81.25 82 LEU A N 1
ATOM 612 C CA . LEU A 1 82 ? -25.057 17.854 0.791 1.00 81.25 82 LEU A CA 1
ATOM 613 C C . LEU A 1 82 ? -24.315 17.980 2.126 1.00 81.25 82 LEU A C 1
ATOM 615 O O . LEU A 1 82 ? -23.109 18.236 2.150 1.00 81.25 82 LEU A O 1
ATOM 619 N N . ARG A 1 83 ? -25.032 17.821 3.246 1.00 79.62 83 ARG A N 1
ATOM 620 C CA . ARG A 1 83 ? -24.368 17.692 4.548 1.00 79.62 83 ARG A CA 1
ATOM 621 C C . ARG A 1 83 ? -23.512 16.422 4.545 1.00 79.62 83 ARG A C 1
ATOM 623 O O . ARG A 1 83 ? -23.974 15.418 4.003 1.00 79.62 83 ARG A O 1
ATOM 630 N N . PRO A 1 84 ? -22.328 16.440 5.183 1.00 69.44 84 PRO A N 1
ATOM 631 C CA . PRO A 1 84 ? -21.589 15.219 5.463 1.00 69.44 84 PRO A CA 1
ATOM 632 C C . PRO A 1 84 ? -22.488 14.247 6.227 1.00 69.44 84 PRO A C 1
ATOM 634 O O . PRO A 1 84 ? -23.145 14.642 7.198 1.00 69.44 84 PRO A O 1
ATOM 637 N N . SER A 1 85 ? -22.539 12.997 5.777 1.00 65.56 85 SER A N 1
ATOM 638 C CA . SER A 1 85 ? -23.158 11.917 6.539 1.00 65.56 85 SER A CA 1
ATOM 639 C C . SER A 1 85 ? -22.434 11.780 7.885 1.00 65.56 85 SER A C 1
ATOM 641 O O . SER A 1 85 ? -21.212 11.950 7.925 1.00 65.56 85 SER A O 1
ATOM 643 N N . PRO A 1 86 ? -23.144 11.512 8.995 1.00 62.50 86 PRO A N 1
ATOM 644 C CA . PRO A 1 86 ? -22.476 11.191 10.250 1.00 62.50 86 PRO A CA 1
ATOM 645 C C . PRO A 1 86 ? -21.595 9.940 10.065 1.00 62.50 86 PRO A C 1
ATOM 647 O O . PRO A 1 86 ? -21.972 9.067 9.278 1.00 62.50 86 PRO A O 1
ATOM 650 N N . PRO A 1 87 ? -20.455 9.839 10.776 1.00 58.44 87 PRO A N 1
ATOM 651 C CA . PRO A 1 87 ? -19.604 8.654 10.731 1.00 58.44 87 PRO A CA 1
ATOM 652 C C . PRO A 1 87 ? -20.414 7.400 11.057 1.00 58.44 87 PRO A C 1
ATOM 654 O O . PRO A 1 87 ? -21.245 7.415 11.969 1.00 58.44 87 PRO A O 1
ATOM 657 N N . VAL A 1 88 ? -20.173 6.317 10.320 1.00 64.69 88 VAL A N 1
ATOM 658 C CA . VAL A 1 88 ? -20.757 5.012 10.637 1.00 64.69 88 VAL A CA 1
ATOM 659 C C . VAL A 1 88 ? -20.139 4.531 11.950 1.00 64.69 88 VAL A C 1
ATOM 661 O O . VAL A 1 88 ? -18.943 4.251 12.011 1.00 64.69 88 VAL A O 1
ATOM 664 N N . ASP A 1 89 ? -20.947 4.472 13.010 1.00 65.12 89 ASP A N 1
ATOM 665 C CA . ASP A 1 89 ? -20.529 3.907 14.293 1.00 65.12 89 ASP A CA 1
ATOM 666 C C . ASP A 1 89 ? -20.351 2.393 14.141 1.00 65.12 89 ASP A C 1
ATOM 668 O O . ASP A 1 89 ? -21.288 1.670 13.793 1.00 65.12 89 ASP A O 1
ATOM 672 N N . CYS A 1 90 ? -19.135 1.918 14.392 1.00 64.38 90 CYS A N 1
ATOM 673 C CA . CYS A 1 90 ? -18.787 0.506 14.300 1.00 64.38 90 CYS A CA 1
ATOM 674 C C . CYS A 1 90 ? -18.925 -0.265 15.611 1.00 64.38 90 CYS A C 1
ATOM 676 O O . CYS A 1 90 ? -18.546 -1.434 15.683 1.00 64.38 90 CYS A O 1
ATOM 678 N N . GLY A 1 91 ? -19.511 0.351 16.640 1.00 59.78 91 GLY A N 1
ATOM 679 C CA . GLY A 1 91 ? -19.920 -0.337 17.862 1.00 59.78 91 GLY A CA 1
ATOM 680 C C . GLY A 1 91 ? -18.767 -0.784 18.765 1.00 59.78 91 GLY A C 1
ATOM 681 O O . GLY A 1 91 ? -19.019 -1.453 19.766 1.00 59.78 91 GLY A O 1
ATOM 682 N N . TYR A 1 92 ? -17.524 -0.408 18.447 1.00 64.38 92 TYR A N 1
ATOM 683 C CA . TYR A 1 92 ? -16.340 -0.629 19.274 1.00 64.38 92 TYR A CA 1
ATOM 684 C C . TYR A 1 92 ? -15.635 0.698 19.559 1.00 64.38 92 TYR A C 1
ATOM 686 O O . TYR A 1 92 ? -15.387 1.496 18.656 1.00 64.38 92 TYR A O 1
ATOM 694 N N . PHE A 1 93 ? -15.318 0.924 20.835 1.00 57.44 93 PHE A N 1
ATOM 695 C CA . PHE A 1 93 ? -14.573 2.097 21.286 1.00 57.44 93 PHE A CA 1
ATOM 696 C C . PHE A 1 93 ? -13.201 2.157 20.586 1.00 57.44 93 PHE A C 1
ATOM 698 O O . PHE A 1 93 ? -12.571 1.124 20.367 1.00 57.44 93 PHE A O 1
ATOM 705 N N . ASP A 1 94 ? -12.781 3.364 20.201 1.00 69.62 94 ASP A N 1
ATOM 706 C CA . ASP A 1 94 ? -11.501 3.692 19.543 1.00 69.62 94 ASP A CA 1
ATOM 707 C C . ASP A 1 94 ? -11.278 3.123 18.129 1.00 69.62 94 ASP A C 1
ATOM 709 O O . ASP A 1 94 ? -10.173 3.201 17.591 1.00 69.62 94 ASP A O 1
ATOM 713 N N . THR A 1 95 ? -12.332 2.606 17.490 1.00 76.25 95 THR A N 1
ATOM 714 C CA . THR A 1 95 ? -12.269 2.082 16.121 1.00 76.25 95 THR A CA 1
ATOM 715 C C . THR A 1 95 ? -12.906 3.044 15.123 1.00 76.25 95 THR A C 1
ATOM 717 O O . THR A 1 95 ? -14.082 3.390 15.244 1.00 76.25 95 THR A O 1
ATOM 720 N N . LEU A 1 96 ? -12.155 3.442 14.093 1.00 82.06 96 LEU A N 1
ATOM 721 C CA . LEU A 1 96 ? -12.671 4.275 13.005 1.00 82.06 96 LEU A CA 1
ATOM 722 C C . LEU A 1 96 ? -13.042 3.417 11.798 1.00 82.06 96 LEU A C 1
ATOM 724 O O . LEU A 1 96 ? -12.203 2.719 11.224 1.00 82.06 96 LEU A O 1
ATOM 728 N N . CYS A 1 97 ? -14.308 3.496 11.401 1.00 83.25 97 CYS A N 1
ATOM 729 C CA . CYS A 1 97 ? -14.797 2.844 10.202 1.00 83.25 97 CYS A CA 1
ATOM 730 C C . CYS A 1 97 ? -14.783 3.766 9.004 1.00 83.25 97 CYS A C 1
ATOM 732 O O . CYS A 1 97 ? -15.193 4.923 9.067 1.00 83.25 97 CYS A O 1
ATOM 734 N N . VAL A 1 98 ? -14.297 3.207 7.907 1.00 83.38 98 VAL A N 1
ATOM 735 C CA . VAL A 1 98 ? -14.017 3.931 6.685 1.00 83.38 98 VAL A CA 1
ATOM 736 C C . VAL A 1 98 ? -14.813 3.297 5.554 1.00 83.38 98 VAL A C 1
ATOM 738 O O . VAL A 1 98 ? -14.587 2.146 5.179 1.00 83.38 98 VAL A O 1
ATOM 741 N N . SER A 1 99 ? -15.744 4.074 5.014 1.00 84.88 99 SER A N 1
ATOM 742 C CA . SER A 1 99 ? -16.601 3.737 3.872 1.00 84.88 99 SER A CA 1
ATOM 743 C C . SER A 1 99 ? -16.310 4.596 2.643 1.00 84.88 99 SER A C 1
ATOM 745 O O . SER A 1 99 ? -16.828 4.350 1.560 1.00 84.88 99 SER A O 1
ATOM 747 N N . SER A 1 100 ? -15.464 5.618 2.782 1.00 85.12 100 SER A N 1
ATOM 748 C CA . SER A 1 100 ? -15.111 6.512 1.685 1.00 85.12 100 SER A CA 1
ATOM 749 C C . SER A 1 100 ? -13.638 6.902 1.697 1.00 85.12 100 SER A C 1
ATOM 751 O O . SER A 1 100 ? -12.949 6.840 2.713 1.00 85.12 100 SER A O 1
ATOM 753 N N . LEU A 1 101 ? -13.149 7.377 0.551 1.00 81.62 101 LEU A N 1
ATOM 754 C CA . LEU A 1 101 ? -11.785 7.891 0.420 1.00 81.62 101 LEU A CA 1
ATOM 755 C C . LEU A 1 101 ? -11.513 9.102 1.328 1.00 81.62 101 LEU A C 1
ATOM 757 O O . LEU A 1 101 ? -10.410 9.251 1.850 1.00 81.62 101 LEU A O 1
ATOM 761 N N . ALA A 1 102 ? -12.506 9.977 1.512 1.00 84.44 102 ALA A N 1
ATOM 762 C CA . ALA A 1 102 ? -12.373 11.139 2.386 1.00 84.44 102 ALA A CA 1
ATOM 763 C C . ALA A 1 102 ? -12.213 10.710 3.852 1.00 84.44 102 ALA A C 1
ATOM 765 O O . ALA A 1 102 ? -11.328 11.211 4.542 1.00 84.44 102 ALA A O 1
ATOM 766 N N . GLU A 1 103 ? -13.011 9.734 4.292 1.00 86.25 103 GLU A N 1
ATOM 767 C CA . GLU A 1 103 ? -12.880 9.122 5.617 1.00 86.25 103 GLU A CA 1
ATOM 768 C C . GLU A 1 103 ? -11.539 8.407 5.773 1.00 86.25 103 GLU A C 1
ATOM 770 O O . GLU A 1 103 ? -10.916 8.548 6.816 1.00 86.25 103 GLU A O 1
ATOM 775 N N . LEU A 1 104 ? -11.050 7.714 4.735 1.00 85.75 104 LEU A N 1
ATOM 776 C CA . LEU A 1 104 ? -9.761 7.017 4.777 1.00 85.75 104 LEU A CA 1
ATOM 777 C C . LEU A 1 104 ? -8.605 7.990 5.005 1.00 85.75 104 LEU A C 1
ATOM 779 O O . LEU A 1 104 ? -7.724 7.730 5.819 1.00 85.75 104 LEU A O 1
ATOM 783 N N . ARG A 1 105 ? -8.619 9.125 4.298 1.00 84.75 105 ARG A N 1
ATOM 784 C CA . ARG A 1 105 ? -7.613 10.182 4.460 1.00 84.75 105 ARG A CA 1
ATOM 785 C C . ARG A 1 105 ? -7.687 10.815 5.840 1.00 84.75 105 ARG A C 1
ATOM 787 O O . ARG A 1 105 ? -6.659 10.971 6.486 1.00 84.75 105 ARG A O 1
ATOM 794 N N . HIS A 1 106 ? -8.894 11.135 6.298 1.00 84.38 106 HIS A N 1
ATOM 795 C CA . HIS A 1 106 ? -9.090 11.717 7.620 1.00 84.38 106 HIS A CA 1
ATOM 796 C C . HIS A 1 106 ? -8.643 10.763 8.735 1.00 84.38 106 HIS A C 1
ATOM 798 O O . HIS A 1 106 ? -7.952 11.174 9.661 1.00 84.38 106 HIS A O 1
ATOM 804 N N . ALA A 1 107 ? -8.977 9.478 8.609 1.00 83.81 107 ALA A N 1
ATOM 805 C CA . ALA A 1 107 ? -8.534 8.412 9.494 1.00 83.81 107 ALA A CA 1
ATOM 806 C C . ALA A 1 107 ? -7.004 8.292 9.523 1.00 83.81 107 ALA A C 1
ATOM 808 O O . ALA A 1 107 ? -6.415 8.312 10.599 1.00 83.81 107 ALA A O 1
ATOM 809 N N . ALA A 1 108 ? -6.358 8.228 8.355 1.00 82.00 108 ALA A N 1
ATOM 810 C CA . ALA A 1 108 ? -4.903 8.160 8.227 1.00 82.00 108 ALA A CA 1
ATOM 811 C C . ALA A 1 108 ? -4.191 9.369 8.861 1.00 82.00 108 ALA A C 1
ATOM 813 O O . ALA A 1 108 ? -3.198 9.206 9.572 1.00 82.00 108 ALA A O 1
ATOM 814 N N . GLU A 1 109 ? -4.716 10.575 8.638 1.00 82.88 109 GLU A N 1
ATOM 815 C CA . GLU A 1 109 ? -4.191 11.805 9.229 1.00 82.88 109 GLU A CA 1
ATOM 816 C C . GLU A 1 109 ? -4.366 11.816 10.757 1.00 82.88 109 GLU A C 1
ATOM 818 O O . GLU A 1 109 ? -3.413 12.094 11.488 1.00 82.88 109 GLU A O 1
ATOM 823 N N . ALA A 1 110 ? -5.549 11.440 11.255 1.00 81.56 110 ALA A N 1
ATOM 824 C CA . ALA A 1 110 ? -5.831 11.358 12.687 1.00 81.56 110 ALA A CA 1
ATOM 825 C C . ALA A 1 110 ? -4.962 10.304 13.398 1.00 81.56 110 ALA A C 1
ATOM 827 O O . ALA A 1 110 ? -4.474 10.553 14.505 1.00 81.56 110 ALA A O 1
ATOM 828 N N . ALA A 1 111 ? -4.718 9.161 12.745 1.00 77.00 111 ALA A N 1
ATOM 829 C CA . ALA A 1 111 ? -3.824 8.104 13.224 1.00 77.00 111 ALA A CA 1
ATOM 830 C C . ALA A 1 111 ? -2.407 8.634 13.464 1.00 77.00 111 ALA A C 1
ATOM 832 O O . ALA A 1 111 ? -1.780 8.381 14.492 1.00 77.00 111 ALA A O 1
ATOM 833 N N . GLY A 1 112 ? -1.917 9.409 12.498 1.00 72.25 112 GLY A N 1
ATOM 834 C CA . GLY A 1 112 ? -0.594 10.004 12.524 1.00 72.25 112 GLY A CA 1
ATOM 835 C C . GLY A 1 112 ? -0.394 11.038 13.634 1.00 72.25 112 GLY A C 1
ATOM 836 O O . GLY A 1 112 ? 0.709 11.174 14.168 1.00 72.25 112 GLY A O 1
ATOM 837 N N . GLN A 1 113 ? -1.464 11.736 14.024 1.00 76.25 113 GLN A N 1
ATOM 838 C CA . GLN A 1 113 ? -1.441 12.830 15.000 1.00 76.25 113 GLN A CA 1
ATOM 839 C C . GLN A 1 113 ? -1.627 12.391 16.468 1.00 76.25 113 GLN A C 1
ATOM 841 O O . GLN A 1 113 ? -1.723 13.251 17.339 1.00 76.25 113 GLN A O 1
ATOM 846 N N . ASN A 1 114 ? -1.618 11.087 16.782 1.00 63.41 114 ASN A N 1
ATOM 847 C CA . ASN A 1 114 ? -1.822 10.542 18.141 1.00 63.41 114 ASN A CA 1
ATOM 848 C C . ASN A 1 114 ? -3.217 10.783 18.753 1.00 63.41 114 ASN A C 1
ATOM 850 O O . ASN A 1 114 ? -3.356 10.852 19.975 1.00 63.41 114 ASN A O 1
ATOM 854 N N . ALA A 1 115 ? -4.280 10.855 17.951 1.00 58.31 115 ALA A N 1
ATOM 855 C CA . ALA A 1 115 ? -5.636 11.095 18.460 1.00 58.31 115 ALA A CA 1
ATOM 856 C C . ALA A 1 115 ? -6.316 9.864 19.120 1.00 58.31 115 ALA A C 1
ATOM 858 O O . ALA A 1 115 ? -7.539 9.785 19.158 1.00 58.31 115 ALA A O 1
ATOM 859 N N . GLY A 1 116 ? -5.553 8.893 19.637 1.00 57.78 116 GLY A N 1
ATOM 860 C CA . GLY A 1 116 ? -6.084 7.712 20.338 1.00 57.78 116 GLY A CA 1
ATOM 861 C C . GLY A 1 116 ? -6.603 6.579 19.441 1.00 57.78 116 GLY A C 1
ATOM 862 O O . GLY A 1 116 ? -6.753 5.463 19.925 1.00 57.78 116 GLY A O 1
ATOM 863 N N . ALA A 1 117 ? -6.800 6.812 18.141 1.00 59.88 117 ALA A N 1
ATOM 864 C CA . ALA A 1 117 ? -7.180 5.765 17.195 1.00 59.88 117 ALA A CA 1
ATOM 865 C C . ALA A 1 117 ? -5.940 5.021 16.673 1.00 59.88 117 ALA A C 1
ATOM 867 O O . ALA A 1 117 ? -5.216 5.516 15.806 1.00 59.88 117 ALA A O 1
ATOM 868 N N . SER A 1 118 ? -5.690 3.830 17.213 1.00 69.12 118 SER A N 1
ATOM 869 C CA . SER A 1 118 ? -4.655 2.909 16.730 1.00 69.12 118 SER A CA 1
ATOM 870 C C . SER A 1 118 ? -5.183 1.912 15.699 1.00 69.12 118 SER A C 1
ATOM 872 O O . SER A 1 118 ? -4.374 1.245 15.056 1.00 69.12 118 SER A O 1
ATOM 874 N N . GLU A 1 119 ? -6.505 1.801 15.512 1.00 78.94 119 GLU A N 1
ATOM 875 C CA . GLU A 1 119 ? -7.119 0.818 14.615 1.00 78.94 119 GLU A CA 1
ATOM 876 C C . GLU A 1 119 ? -8.191 1.413 13.688 1.00 78.94 119 GLU A C 1
ATOM 878 O O . GLU A 1 119 ? -9.097 2.132 14.116 1.00 78.94 119 GLU A O 1
ATOM 883 N N . PHE A 1 120 ? -8.118 1.051 12.403 1.00 79.25 120 PHE A N 1
ATOM 884 C CA . PHE A 1 120 ? -9.057 1.483 11.365 1.00 79.25 120 PHE A CA 1
ATOM 885 C C . PHE A 1 120 ? -9.583 0.290 10.581 1.00 79.25 120 PHE A C 1
ATOM 887 O O . PHE A 1 120 ? -8.807 -0.586 10.190 1.00 79.25 120 PHE A O 1
ATOM 894 N N . TYR A 1 121 ? -10.887 0.287 10.306 1.00 76.56 121 TYR A N 1
ATOM 895 C CA . TYR A 1 121 ? -11.548 -0.771 9.551 1.00 76.56 121 TYR A CA 1
ATOM 896 C C . TYR A 1 121 ? -12.129 -0.219 8.262 1.00 76.56 121 TYR A C 1
ATOM 898 O O . TYR A 1 121 ? -12.969 0.680 8.251 1.00 76.56 121 TYR A O 1
ATOM 906 N N . LEU A 1 122 ? -11.684 -0.797 7.159 1.00 73.44 122 LEU A N 1
ATOM 907 C CA . LEU A 1 122 ? -12.245 -0.559 5.850 1.00 73.44 122 LEU A CA 1
ATOM 908 C C . LEU A 1 122 ? -13.467 -1.465 5.677 1.00 73.44 122 LEU A C 1
ATOM 910 O O . LEU A 1 122 ? -13.323 -2.686 5.675 1.00 73.44 122 LEU A O 1
ATOM 914 N N . ILE A 1 123 ? -14.658 -0.880 5.557 1.00 77.31 123 ILE A N 1
ATOM 915 C CA . ILE A 1 123 ? -15.924 -1.639 5.510 1.00 77.31 123 ILE A CA 1
ATOM 916 C C . ILE A 1 123 ? -16.478 -1.833 4.094 1.00 77.31 123 ILE A C 1
ATOM 918 O O . ILE A 1 123 ? -17.414 -2.616 3.895 1.00 77.31 123 ILE A O 1
ATOM 922 N N . GLU A 1 124 ? -15.869 -1.167 3.112 1.00 74.56 124 GLU A N 1
ATOM 923 C CA . GLU A 1 124 ? -16.217 -1.220 1.692 1.00 74.56 124 GLU A CA 1
ATOM 924 C C . GLU A 1 124 ? -14.958 -1.204 0.814 1.00 74.56 124 GLU A C 1
ATOM 926 O O . GLU A 1 124 ? -13.896 -0.748 1.235 1.00 74.56 124 GLU A O 1
ATOM 931 N N . SER A 1 125 ? -15.064 -1.703 -0.421 1.00 79.94 125 SER A N 1
ATOM 932 C CA . SER A 1 125 ? -13.968 -1.576 -1.390 1.00 79.94 125 SER A CA 1
ATOM 933 C C . SER A 1 125 ? -13.901 -0.141 -1.902 1.00 79.94 125 SER A C 1
ATOM 935 O O . SER A 1 125 ? -14.922 0.417 -2.306 1.00 79.94 125 SER A O 1
ATOM 937 N N . LEU A 1 126 ? -12.709 0.451 -1.907 1.00 80.38 126 LEU A N 1
ATOM 938 C CA . LEU A 1 126 ? -12.505 1.832 -2.327 1.00 80.38 126 LEU A CA 1
ATOM 939 C C . LEU A 1 126 ? -11.601 1.908 -3.542 1.00 80.38 126 LEU A C 1
ATOM 941 O O . LEU A 1 126 ? -10.584 1.228 -3.657 1.00 80.38 126 LEU A O 1
ATOM 945 N N . ARG A 1 127 ? -11.941 2.850 -4.412 1.00 80.94 127 ARG A N 1
ATOM 946 C CA . ARG A 1 127 ? -11.084 3.276 -5.504 1.00 80.94 127 ARG A CA 1
ATOM 947 C C . ARG A 1 127 ? -10.540 4.660 -5.194 1.00 80.94 127 ARG A C 1
ATOM 949 O O . ARG A 1 127 ? -11.310 5.586 -4.937 1.00 80.94 127 ARG A O 1
ATOM 956 N N . LEU A 1 128 ? -9.221 4.801 -5.204 1.00 73.94 128 LEU A N 1
ATOM 957 C CA . LEU A 1 128 ? -8.561 6.083 -5.022 1.00 73.94 128 LEU A CA 1
ATOM 958 C C . LEU A 1 128 ? -8.743 6.935 -6.283 1.00 73.94 128 LEU A C 1
ATOM 960 O O . LEU A 1 128 ? -8.724 6.449 -7.413 1.00 73.94 128 LEU A O 1
ATOM 964 N N . ASP A 1 129 ? -8.846 8.245 -6.093 1.00 76.50 129 ASP A N 1
ATOM 965 C CA . ASP A 1 129 ? -8.896 9.260 -7.155 1.00 76.50 129 ASP A CA 1
ATOM 966 C C . ASP A 1 129 ? -7.516 9.534 -7.801 1.00 76.50 129 ASP A C 1
ATOM 968 O O . ASP A 1 129 ? -7.316 10.541 -8.486 1.00 76.50 129 ASP A O 1
ATOM 972 N N . GLY A 1 130 ? -6.552 8.634 -7.587 1.00 67.75 130 GLY A N 1
ATOM 973 C CA . GLY A 1 130 ? -5.174 8.735 -8.056 1.00 67.75 130 GLY A CA 1
ATOM 974 C C . GLY A 1 130 ? -4.240 9.556 -7.169 1.00 67.75 130 GLY A C 1
ATOM 975 O O . GLY A 1 130 ? -3.090 9.758 -7.553 1.00 67.75 130 GLY A O 1
ATOM 976 N N . ARG A 1 131 ? -4.689 10.023 -5.998 1.00 71.88 131 ARG A N 1
ATOM 977 C CA . ARG A 1 131 ? -3.789 10.561 -4.967 1.00 71.88 131 ARG A CA 1
ATOM 978 C C . ARG A 1 131 ? -3.552 9.513 -3.874 1.00 71.88 131 ARG A C 1
ATOM 980 O O . ARG A 1 131 ? -4.530 8.887 -3.448 1.00 71.88 131 ARG A O 1
ATOM 987 N N . PRO A 1 132 ? -2.303 9.358 -3.402 1.00 71.25 132 PRO A N 1
ATOM 988 C CA . PRO A 1 132 ? -1.978 8.409 -2.348 1.00 71.25 132 PRO A CA 1
ATOM 989 C C . PRO A 1 132 ? -2.726 8.746 -1.054 1.00 71.25 132 PRO A C 1
ATOM 991 O O . PRO A 1 132 ? -3.188 9.873 -0.841 1.00 71.25 132 PRO A O 1
ATOM 994 N N . VAL A 1 133 ? -2.856 7.746 -0.187 1.00 75.81 133 VAL A N 1
ATOM 995 C CA . VAL A 1 133 ? -3.187 7.953 1.220 1.00 75.81 133 VAL A CA 1
ATOM 996 C C . VAL A 1 133 ? -1.864 8.122 1.956 1.00 75.81 133 VAL A C 1
ATOM 998 O O . VAL A 1 133 ? -1.143 7.151 2.204 1.00 75.81 133 VAL A O 1
ATOM 1001 N N . ASP A 1 134 ? -1.524 9.374 2.241 1.00 75.44 134 ASP A N 1
ATOM 1002 C CA . ASP A 1 134 ? -0.315 9.724 2.978 1.00 75.44 134 ASP A CA 1
ATOM 1003 C C . ASP A 1 134 ? -0.551 9.525 4.482 1.00 75.44 134 ASP A C 1
ATOM 1005 O O . ASP A 1 134 ? -1.506 10.060 5.049 1.00 75.44 134 ASP A O 1
ATOM 1009 N N . ILE A 1 135 ? 0.317 8.744 5.131 1.00 68.06 135 ILE A N 1
ATOM 1010 C CA . ILE A 1 135 ? 0.284 8.531 6.585 1.00 68.06 135 ILE A CA 1
ATOM 1011 C C . ILE A 1 135 ? 1.504 9.224 7.190 1.00 68.06 135 ILE A C 1
ATOM 1013 O O . ILE A 1 135 ? 2.635 8.741 7.075 1.00 68.06 135 ILE A O 1
ATOM 1017 N N . HIS A 1 136 ? 1.276 10.360 7.849 1.00 71.31 136 HIS A N 1
ATOM 1018 C CA . HIS A 1 136 ? 2.326 11.149 8.490 1.00 71.31 136 HIS A CA 1
ATOM 1019 C C . HIS A 1 136 ? 2.303 10.962 10.001 1.00 71.31 136 HIS A C 1
ATOM 1021 O O . HIS A 1 136 ? 1.374 11.392 10.670 1.00 71.31 136 HIS A O 1
ATOM 1027 N N . PHE A 1 137 ? 3.352 10.364 10.552 1.00 59.22 137 PHE A N 1
ATOM 1028 C CA . PHE A 1 137 ? 3.469 10.147 11.990 1.00 59.22 137 PHE A CA 1
ATOM 1029 C C . PHE A 1 137 ? 4.089 11.363 12.681 1.00 59.22 137 PHE A C 1
ATOM 1031 O O . PHE A 1 137 ? 5.095 11.904 12.205 1.00 59.22 137 PHE A O 1
ATOM 1038 N N . ALA A 1 138 ? 3.511 11.755 13.817 1.00 66.00 138 ALA A N 1
ATOM 1039 C CA . ALA A 1 138 ? 4.077 12.744 14.724 1.00 66.00 138 ALA A CA 1
ATOM 1040 C C . ALA A 1 138 ? 5.355 12.217 15.403 1.00 66.00 138 ALA A C 1
ATOM 1042 O O . ALA A 1 138 ? 5.468 11.037 15.721 1.00 66.00 138 ALA A O 1
ATOM 1043 N N . ALA A 1 139 ? 6.316 13.113 15.629 1.00 56.22 139 ALA A N 1
ATOM 1044 C CA . ALA A 1 139 ? 7.726 12.775 15.809 1.00 56.22 139 ALA A CA 1
ATOM 1045 C C . ALA A 1 139 ? 8.130 12.038 17.097 1.00 56.22 139 ALA A C 1
ATOM 1047 O O . ALA A 1 139 ? 9.226 11.484 17.158 1.00 56.22 139 ALA A O 1
ATOM 1048 N N . ASP A 1 140 ? 7.265 12.007 18.108 1.00 57.19 140 ASP A N 1
ATOM 1049 C CA . ASP A 1 140 ? 7.710 11.774 19.486 1.00 57.19 140 ASP A CA 1
ATOM 1050 C C . ASP A 1 140 ? 7.010 10.603 20.190 1.00 57.19 140 ASP A C 1
ATOM 1052 O O . ASP A 1 140 ? 7.194 10.404 21.392 1.00 57.19 140 ASP A O 1
ATOM 1056 N N . LEU A 1 141 ? 6.208 9.806 19.477 1.00 58.50 141 LEU A N 1
ATOM 1057 C CA . LEU A 1 141 ? 5.414 8.737 20.086 1.00 58.50 141 LEU A CA 1
ATOM 1058 C C . LEU A 1 141 ? 5.592 7.417 19.342 1.00 58.50 141 LEU A C 1
ATOM 1060 O O . LEU A 1 141 ? 5.436 7.345 18.131 1.00 58.50 141 LEU A O 1
ATOM 1064 N N . SER A 1 142 ? 5.904 6.357 20.095 1.00 64.44 142 SER A N 1
ATOM 1065 C CA . SER A 1 142 ? 5.961 4.986 19.582 1.00 64.44 142 SER A CA 1
ATOM 1066 C C . SER A 1 142 ? 4.562 4.557 19.145 1.00 64.44 142 SER A C 1
ATOM 1068 O O . SER A 1 142 ? 3.780 4.049 19.946 1.00 64.44 142 SER A O 1
ATOM 1070 N N . LEU A 1 143 ? 4.243 4.792 17.878 1.00 73.25 143 LEU A N 1
ATOM 1071 C CA . LEU A 1 143 ? 2.925 4.536 17.316 1.00 73.25 143 LEU A CA 1
ATOM 1072 C C . LEU A 1 143 ? 2.850 3.129 16.716 1.00 73.25 143 LEU A C 1
ATOM 1074 O O . LEU A 1 143 ? 3.676 2.739 15.885 1.00 73.25 143 LEU A O 1
ATOM 1078 N N . GLN A 1 144 ? 1.828 2.384 17.137 1.00 82.06 144 GLN A N 1
ATOM 1079 C CA . GLN A 1 144 ? 1.365 1.174 16.467 1.00 82.06 144 GLN A CA 1
ATOM 1080 C C . GLN A 1 144 ? 0.031 1.496 15.804 1.00 82.06 144 GLN A C 1
ATOM 1082 O O . GLN A 1 144 ? -0.946 1.784 16.492 1.00 82.06 144 GLN A O 1
ATOM 1087 N N . ILE A 1 145 ? 0.013 1.480 14.474 1.00 82.62 145 ILE A N 1
ATOM 1088 C CA . ILE A 1 145 ? -1.195 1.707 13.682 1.00 82.62 145 ILE A CA 1
ATOM 1089 C C . ILE A 1 145 ? -1.573 0.389 13.022 1.00 82.62 145 ILE A C 1
ATOM 1091 O O . ILE A 1 145 ? -0.730 -0.254 12.398 1.00 82.62 145 ILE A O 1
ATOM 1095 N N . SER A 1 146 ? -2.837 0.002 13.127 1.00 86.50 146 SER A N 1
ATOM 1096 C CA . SER A 1 146 ? -3.400 -1.174 12.477 1.00 86.50 146 SER A CA 1
ATOM 1097 C C . SER A 1 146 ? -4.530 -0.770 11.539 1.00 86.50 146 SER A C 1
ATOM 1099 O O . SER A 1 146 ? -5.437 -0.027 11.899 1.00 86.50 146 SER A O 1
ATOM 1101 N N . MET A 1 147 ? -4.494 -1.294 10.322 1.00 86.94 147 MET A N 1
ATOM 1102 C CA . MET A 1 147 ? -5.525 -1.114 9.310 1.00 86.94 147 MET A CA 1
ATOM 1103 C C . MET A 1 147 ? -6.041 -2.483 8.885 1.00 86.94 147 MET A C 1
ATOM 1105 O O . MET A 1 147 ? -5.253 -3.339 8.479 1.00 86.94 147 MET A O 1
ATOM 1109 N N . TRP A 1 148 ? -7.354 -2.687 8.943 1.00 88.31 148 TRP A N 1
ATOM 1110 C CA . TRP A 1 148 ? -7.997 -3.965 8.650 1.00 88.31 148 TRP A CA 1
ATOM 1111 C C . TRP A 1 148 ? -9.098 -3.821 7.601 1.00 88.31 148 TRP A C 1
ATOM 1113 O O . TRP A 1 148 ? -9.923 -2.920 7.672 1.00 88.31 148 TRP A O 1
ATOM 1123 N N . GLY A 1 149 ? -9.145 -4.731 6.628 1.00 82.44 149 GLY A N 1
ATOM 1124 C CA . GLY A 1 149 ? -10.277 -4.868 5.712 1.00 82.44 149 GLY A CA 1
ATOM 1125 C C . GLY A 1 149 ? -11.362 -5.785 6.279 1.00 82.44 149 GLY A C 1
ATOM 1126 O O . GLY A 1 149 ? -11.098 -6.943 6.613 1.00 82.44 149 GLY A O 1
ATOM 1127 N N . GLN A 1 150 ? -12.595 -5.288 6.359 1.00 83.94 150 GLN A N 1
ATOM 1128 C CA . GLN A 1 150 ? -13.777 -6.031 6.791 1.00 83.94 150 GLN A CA 1
ATOM 1129 C C . GLN A 1 150 ? -15.001 -5.654 5.945 1.00 83.94 150 GLN A C 1
ATOM 1131 O O . GLN A 1 150 ? -15.933 -4.996 6.402 1.00 83.94 150 GLN A O 1
ATOM 1136 N N . CYS A 1 151 ? -15.005 -6.094 4.688 1.00 77.38 151 CYS A N 1
ATOM 1137 C CA . CYS A 1 151 ? -16.039 -5.702 3.742 1.00 77.38 151 CYS A CA 1
ATOM 1138 C C . CYS A 1 151 ? -17.384 -6.344 4.077 1.00 77.38 151 CYS A C 1
ATOM 1140 O O . CYS A 1 151 ? -17.512 -7.565 4.146 1.00 77.38 151 CYS A O 1
ATOM 1142 N N . THR A 1 152 ? -18.399 -5.509 4.277 1.00 65.44 152 THR A N 1
ATOM 1143 C CA . THR A 1 152 ? -19.724 -5.926 4.768 1.00 65.44 152 THR A CA 1
ATOM 1144 C C . THR A 1 152 ? -20.572 -6.643 3.710 1.00 65.44 152 THR A C 1
ATOM 1146 O O . THR A 1 152 ? -21.443 -7.437 4.058 1.00 65.44 152 THR A O 1
ATOM 1149 N N . GLY A 1 153 ? -20.292 -6.428 2.419 1.00 57.56 153 GLY A N 1
ATOM 1150 C CA . GLY A 1 153 ? -20.967 -7.103 1.297 1.00 57.56 153 GLY A CA 1
ATOM 1151 C C . GLY A 1 153 ? -20.297 -8.396 0.815 1.00 57.56 153 GLY A C 1
ATOM 1152 O O . GLY A 1 153 ? -20.865 -9.129 0.005 1.00 57.56 153 GLY A O 1
ATOM 1153 N N . ALA A 1 154 ? -19.096 -8.681 1.312 1.00 53.81 154 ALA A N 1
ATOM 1154 C CA . ALA A 1 154 ? -18.277 -9.806 0.895 1.00 53.81 154 ALA A CA 1
ATOM 1155 C C . ALA A 1 154 ? -18.797 -11.113 1.509 1.00 53.81 154 ALA A C 1
ATOM 1157 O O . ALA A 1 154 ? -19.099 -11.174 2.701 1.00 53.81 154 ALA A O 1
ATOM 1158 N N . ARG A 1 155 ? -18.885 -12.199 0.732 1.00 59.50 155 ARG A N 1
ATOM 1159 C CA . ARG A 1 155 ? -19.289 -13.527 1.240 1.00 59.50 155 ARG A CA 1
ATOM 1160 C C . ARG A 1 155 ? -18.260 -14.069 2.245 1.00 59.50 155 ARG A C 1
ATOM 1162 O O . ARG A 1 155 ? -17.416 -14.866 1.860 1.00 59.50 155 ARG A O 1
ATOM 1169 N N . GLY A 1 156 ? -18.312 -13.647 3.510 1.00 61.25 156 GLY A N 1
ATOM 1170 C CA . GLY A 1 156 ? -17.551 -14.137 4.675 1.00 61.25 156 GLY A CA 1
ATOM 1171 C C . GLY A 1 156 ? -16.018 -13.979 4.646 1.00 61.25 156 GLY A C 1
ATOM 1172 O O . GLY A 1 156 ? -15.418 -13.656 5.669 1.00 61.25 156 GLY A O 1
ATOM 1173 N N . ASN A 1 157 ? -15.385 -14.169 3.488 1.00 70.81 157 ASN A N 1
ATOM 1174 C CA . ASN A 1 157 ? -13.939 -14.296 3.304 1.00 70.81 157 ASN A CA 1
ATOM 1175 C C . ASN A 1 157 ? -13.376 -13.400 2.192 1.00 70.81 157 ASN A C 1
ATOM 1177 O O . ASN A 1 157 ? -12.178 -13.453 1.932 1.00 70.81 157 ASN A O 1
ATOM 1181 N N . GLU A 1 158 ? -14.203 -12.615 1.509 1.00 83.38 158 GLU A N 1
ATOM 1182 C CA . GLU A 1 158 ? -13.709 -11.712 0.471 1.00 83.38 158 GLU A CA 1
ATOM 1183 C C . GLU A 1 158 ? -13.035 -10.484 1.111 1.00 83.38 158 GLU A C 1
ATOM 1185 O O . GLU A 1 158 ? -13.480 -9.959 2.136 1.00 83.38 158 GLU A O 1
ATOM 1190 N N . LEU A 1 159 ? -11.878 -10.115 0.558 1.00 86.31 159 LEU A N 1
ATOM 1191 C CA . LEU A 1 159 ? -11.034 -9.032 1.055 1.00 86.31 159 LEU A CA 1
ATOM 1192 C C . LEU A 1 159 ? -11.557 -7.694 0.542 1.00 86.31 159 LEU A C 1
ATOM 1194 O O . LEU A 1 159 ? -12.044 -7.618 -0.584 1.00 86.31 159 LEU A O 1
ATOM 1198 N N . CYS A 1 160 ? -11.394 -6.633 1.331 1.00 86.94 160 CYS A N 1
ATOM 1199 C CA . CYS A 1 160 ? -11.657 -5.294 0.817 1.00 86.94 160 CYS A CA 1
ATOM 1200 C C . CYS A 1 160 ? -10.619 -4.890 -0.210 1.00 86.94 160 CYS A C 1
ATOM 1202 O O . CYS A 1 160 ? -9.424 -4.994 0.061 1.00 86.94 160 CYS A O 1
ATOM 1204 N N . GLU A 1 161 ? -11.076 -4.404 -1.357 1.00 92.00 161 GLU A N 1
ATOM 1205 C CA . GLU A 1 161 ? -10.196 -3.911 -2.403 1.00 92.00 161 GLU A CA 1
ATOM 1206 C C . GLU A 1 161 ? -9.896 -2.423 -2.208 1.00 92.00 161 GLU A C 1
ATOM 1208 O O . GLU A 1 161 ? -10.802 -1.614 -2.011 1.00 92.00 161 GLU A O 1
ATOM 1213 N N . LEU A 1 162 ? -8.613 -2.071 -2.268 1.00 89.81 162 LEU A N 1
ATOM 1214 C CA . LEU A 1 162 ? -8.129 -0.710 -2.446 1.00 89.81 162 LEU A CA 1
ATOM 1215 C C . LEU A 1 162 ? -7.418 -0.635 -3.796 1.00 89.81 162 LEU A C 1
ATOM 1217 O O . LEU A 1 162 ? -6.345 -1.218 -3.967 1.00 89.81 162 LEU A O 1
ATOM 1221 N N . ASP A 1 163 ? -8.023 0.085 -4.737 1.00 91.06 163 ASP A N 1
ATOM 1222 C CA . ASP A 1 163 ? -7.484 0.303 -6.083 1.00 91.06 163 ASP A CA 1
ATOM 1223 C C . ASP A 1 163 ? -6.943 1.732 -6.221 1.00 91.06 163 ASP A C 1
ATOM 1225 O O . ASP A 1 163 ? -7.704 2.696 -6.141 1.00 91.06 163 ASP A O 1
ATOM 1229 N N . ALA A 1 164 ? -5.642 1.893 -6.477 1.00 83.75 164 ALA A N 1
ATOM 1230 C CA . ALA A 1 164 ? -5.030 3.199 -6.755 1.00 83.75 164 ALA A CA 1
ATOM 1231 C C . ALA A 1 164 ? -5.349 3.766 -8.154 1.00 83.75 164 ALA A C 1
ATOM 1233 O O . ALA A 1 164 ? -4.932 4.881 -8.485 1.00 83.75 164 ALA A O 1
ATOM 1234 N N . ALA A 1 165 ? -6.067 3.010 -8.987 1.00 84.81 165 ALA A N 1
ATOM 1235 C CA . ALA A 1 165 ? -6.464 3.357 -10.347 1.00 84.81 165 ALA A CA 1
ATOM 1236 C C . ALA A 1 165 ? -5.282 3.703 -11.276 1.00 84.81 165 ALA A C 1
ATOM 1238 O O . ALA A 1 165 ? -5.445 4.461 -12.235 1.00 84.81 165 ALA A O 1
ATOM 1239 N N . GLY A 1 166 ? -4.098 3.147 -10.991 1.00 77.88 166 GLY A N 1
ATOM 1240 C CA . GLY A 1 166 ? -2.902 3.258 -11.827 1.00 77.88 166 GLY A CA 1
ATOM 1241 C C . GLY A 1 166 ? -2.296 4.653 -11.907 1.00 77.88 166 GLY A C 1
ATOM 1242 O O . GLY A 1 166 ? -1.851 5.068 -12.976 1.00 77.88 166 GLY A O 1
ATOM 1243 N N . ARG A 1 167 ? -2.342 5.414 -10.810 1.00 71.50 167 ARG A N 1
ATOM 1244 C CA . ARG A 1 167 ? -1.846 6.801 -10.792 1.00 71.50 167 ARG A CA 1
ATOM 1245 C C . ARG A 1 167 ? -0.873 7.119 -9.668 1.00 71.50 167 ARG A C 1
ATOM 1247 O O . ARG A 1 167 ? -0.182 8.131 -9.746 1.00 71.50 167 ARG A O 1
ATOM 1254 N N . SER A 1 168 ? -0.816 6.306 -8.618 1.00 81.88 168 SER A N 1
ATOM 1255 C CA . SER A 1 168 ? 0.085 6.549 -7.493 1.00 81.88 168 SER A CA 1
ATOM 1256 C C . SER A 1 168 ? 0.212 5.327 -6.600 1.00 81.88 168 SER A C 1
ATOM 1258 O O . SER A 1 168 ? -0.462 4.328 -6.818 1.00 81.88 168 SER A O 1
ATOM 1260 N N . THR A 1 169 ? 1.057 5.423 -5.580 1.00 87.56 169 THR A N 1
ATOM 1261 C CA . THR A 1 169 ? 1.106 4.445 -4.495 1.00 87.56 169 THR A CA 1
ATOM 1262 C C . THR A 1 169 ? -0.193 4.490 -3.677 1.00 87.56 169 THR A C 1
ATOM 1264 O O . THR A 1 169 ? -0.742 5.572 -3.484 1.00 87.56 169 THR A O 1
ATOM 1267 N N . ILE A 1 170 ? -0.704 3.356 -3.180 1.00 87.00 170 ILE A N 1
ATOM 1268 C CA . ILE A 1 170 ? -1.888 3.363 -2.290 1.00 87.00 170 ILE A CA 1
ATOM 1269 C C . ILE A 1 170 ? -1.510 4.014 -0.956 1.00 87.00 170 ILE A C 1
ATOM 1271 O O . ILE A 1 170 ? -2.127 4.997 -0.554 1.00 87.00 170 ILE A O 1
ATOM 1275 N N . PHE A 1 171 ? -0.469 3.490 -0.304 1.00 89.38 171 PHE A N 1
ATOM 1276 C CA . PHE A 1 171 ? 0.035 3.984 0.976 1.00 89.38 171 PHE A CA 1
ATOM 1277 C C . PHE A 1 171 ? 1.456 4.509 0.842 1.00 89.38 171 PHE A C 1
ATOM 1279 O O . PHE A 1 171 ? 2.382 3.750 0.550 1.00 89.38 171 PHE A O 1
ATOM 1286 N N . SER A 1 172 ? 1.634 5.800 1.105 1.00 89.62 172 SER A N 1
ATOM 1287 C CA . SER A 1 172 ? 2.949 6.428 1.175 1.00 89.62 172 SER A CA 1
ATOM 1288 C C . SER A 1 172 ? 3.237 6.799 2.624 1.00 89.62 172 SER A C 1
ATOM 1290 O O . SER A 1 172 ? 2.575 7.659 3.206 1.00 89.62 172 SER A O 1
ATOM 1292 N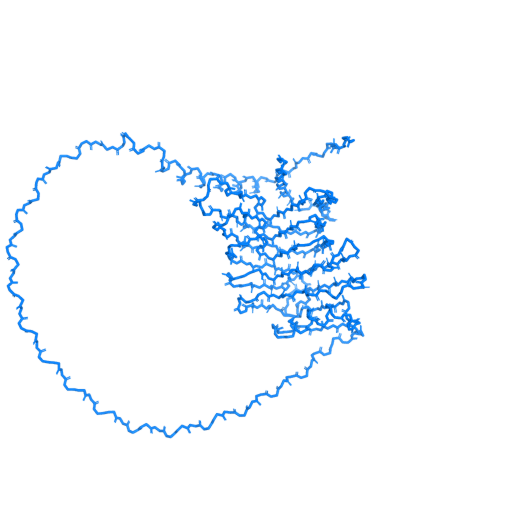 N . ILE A 1 173 ? 4.210 6.114 3.224 1.00 86.62 173 ILE A N 1
ATOM 1293 C CA . ILE A 1 173 ? 4.648 6.375 4.592 1.00 86.62 173 ILE A CA 1
ATOM 1294 C C . ILE A 1 173 ? 6.006 7.056 4.541 1.00 86.62 173 ILE A C 1
ATOM 1296 O O . ILE A 1 173 ? 7.053 6.411 4.426 1.00 86.62 173 ILE A O 1
ATOM 1300 N N . ASP A 1 174 ? 5.965 8.380 4.632 1.00 82.75 174 ASP A N 1
ATOM 1301 C CA . ASP A 1 174 ? 7.143 9.229 4.700 1.00 82.75 174 ASP A CA 1
ATOM 1302 C C . ASP A 1 174 ? 7.013 10.215 5.862 1.00 82.75 174 ASP A C 1
ATOM 1304 O O . ASP A 1 174 ? 6.138 11.083 5.902 1.00 82.75 174 ASP A O 1
ATOM 1308 N N . SER A 1 175 ? 7.882 10.046 6.852 1.00 74.69 175 SER A N 1
ATOM 1309 C CA . SER A 1 175 ? 8.087 11.018 7.919 1.00 74.69 175 SER A CA 1
ATOM 1310 C C . SER A 1 175 ? 9.500 10.852 8.450 1.00 74.69 175 SER A C 1
ATOM 1312 O O . SER A 1 175 ? 9.865 9.799 8.967 1.00 74.69 175 SER A O 1
ATOM 1314 N N . SER A 1 176 ? 10.310 11.903 8.347 1.00 75.62 176 SER A N 1
ATOM 1315 C CA . SER A 1 176 ? 11.686 11.911 8.861 1.00 75.62 176 SER A CA 1
ATOM 1316 C C . SER A 1 176 ? 11.780 11.646 10.363 1.00 75.62 176 SER A C 1
ATOM 1318 O O . SER A 1 176 ? 12.869 11.395 10.867 1.00 75.62 176 SER A O 1
ATOM 1320 N N . ALA A 1 177 ? 10.661 11.739 11.078 1.00 72.56 177 ALA A N 1
ATOM 1321 C CA . ALA A 1 177 ? 10.607 11.492 12.503 1.00 72.56 177 ALA A CA 1
ATOM 1322 C C . ALA A 1 177 ? 10.319 10.026 12.872 1.00 72.56 177 ALA A C 1
ATOM 1324 O O . ALA A 1 177 ? 10.404 9.641 14.037 1.00 72.56 177 ALA A O 1
ATOM 1325 N N . LEU A 1 178 ? 10.018 9.189 11.878 1.00 72.62 178 LEU A N 1
ATOM 1326 C CA . LEU A 1 178 ? 9.829 7.761 12.072 1.00 72.62 178 LEU A CA 1
ATOM 1327 C C . LEU A 1 178 ? 11.148 7.046 12.360 1.00 72.62 178 LEU A C 1
ATOM 1329 O O . LEU A 1 178 ? 12.180 7.294 11.740 1.00 72.62 178 LEU A O 1
ATOM 1333 N N . ASN A 1 179 ? 11.082 6.084 13.273 1.00 74.69 179 ASN A N 1
ATOM 1334 C CA . ASN A 1 179 ? 12.188 5.198 13.621 1.00 74.69 179 ASN A CA 1
ATOM 1335 C C . ASN A 1 179 ? 11.681 3.765 13.837 1.00 74.69 179 ASN A C 1
ATOM 1337 O O . ASN A 1 179 ? 10.474 3.517 13.817 1.00 74.69 179 ASN A O 1
ATOM 1341 N N . HIS A 1 180 ? 12.605 2.838 14.102 1.00 75.19 180 HIS A N 1
ATOM 1342 C CA . HIS A 1 180 ? 12.329 1.400 14.215 1.00 75.19 180 HIS A CA 1
ATOM 1343 C C . HIS A 1 180 ? 11.326 1.011 15.315 1.00 75.19 180 HIS A C 1
ATOM 1345 O O . HIS A 1 180 ? 10.902 -0.140 15.353 1.00 75.19 180 HIS A O 1
ATOM 1351 N N . ASN A 1 181 ? 10.946 1.934 16.202 1.00 78.56 181 ASN A N 1
ATOM 1352 C CA . ASN A 1 181 ? 9.940 1.689 17.236 1.00 78.56 181 ASN A CA 1
ATOM 1353 C C . ASN A 1 181 ? 8.501 1.832 16.714 1.00 78.56 181 ASN A C 1
ATOM 1355 O O . ASN A 1 181 ? 7.558 1.482 17.419 1.00 78.56 181 ASN A O 1
ATOM 1359 N N . HIS A 1 182 ? 8.319 2.346 15.497 1.00 83.94 182 HIS A N 1
ATOM 1360 C CA . HIS A 1 182 ? 7.007 2.505 14.884 1.00 83.94 182 HIS A CA 1
ATOM 1361 C C . HIS A 1 182 ? 6.633 1.262 14.084 1.00 83.94 182 HIS A C 1
ATOM 1363 O O . HIS A 1 182 ? 7.453 0.721 13.331 1.00 83.94 182 HIS A O 1
ATOM 1369 N N . GLN A 1 183 ? 5.376 0.845 14.217 1.00 88.69 183 GLN A N 1
ATOM 1370 C CA . GLN A 1 183 ? 4.837 -0.302 13.503 1.00 88.69 183 GLN A CA 1
ATOM 1371 C C . GLN A 1 183 ? 3.543 0.067 12.779 1.00 88.69 183 GLN A C 1
ATOM 1373 O O . GLN A 1 183 ? 2.624 0.633 13.369 1.00 88.69 183 GLN A O 1
ATOM 1378 N N . LEU A 1 184 ? 3.461 -0.310 11.507 1.00 89.12 184 LEU A N 1
ATOM 1379 C CA . LEU A 1 184 ? 2.233 -0.296 10.726 1.00 89.12 184 LEU A CA 1
ATOM 1380 C C . LEU A 1 184 ? 1.814 -1.738 10.445 1.00 89.12 184 LEU A C 1
ATOM 1382 O O . LEU A 1 184 ? 2.584 -2.508 9.871 1.00 89.12 184 LEU A O 1
ATOM 1386 N N . THR A 1 185 ? 0.592 -2.097 10.817 1.00 92.50 185 THR A N 1
ATOM 1387 C CA . THR A 1 185 ? -0.023 -3.380 10.487 1.00 92.50 185 THR A CA 1
ATOM 1388 C C . THR A 1 185 ? -1.115 -3.172 9.446 1.00 92.50 185 THR A C 1
ATOM 1390 O O . THR A 1 185 ? -2.014 -2.364 9.644 1.00 92.50 185 THR A O 1
ATOM 1393 N N . ILE A 1 186 ? -1.059 -3.911 8.341 1.00 92.19 186 ILE A N 1
ATOM 1394 C CA . ILE A 1 186 ? -2.075 -3.903 7.279 1.00 92.19 186 ILE A CA 1
ATOM 1395 C C . ILE A 1 186 ? -2.607 -5.326 7.137 1.00 92.19 186 ILE A C 1
ATOM 1397 O O . ILE A 1 186 ? -1.833 -6.258 6.906 1.00 92.19 186 ILE A O 1
ATOM 1401 N N . GLY A 1 187 ? -3.918 -5.505 7.278 1.00 93.06 187 GLY A N 1
ATOM 1402 C CA . GLY A 1 187 ? -4.545 -6.819 7.310 1.00 93.06 187 GLY A CA 1
ATOM 1403 C C . GLY A 1 187 ? -5.796 -6.957 6.446 1.00 93.06 187 GLY A C 1
ATOM 1404 O O . GLY A 1 187 ? -6.599 -6.034 6.354 1.00 93.06 187 GLY A O 1
ATOM 1405 N N . ARG A 1 188 ? -6.005 -8.145 5.864 1.00 92.31 188 ARG A N 1
ATOM 1406 C CA . ARG A 1 188 ? -7.246 -8.546 5.165 1.00 92.31 188 ARG A CA 1
ATOM 1407 C C . ARG A 1 188 ? -7.692 -7.609 4.031 1.00 92.31 188 ARG A C 1
ATOM 1409 O O . ARG A 1 188 ? -8.882 -7.344 3.862 1.00 92.31 188 ARG A O 1
ATOM 1416 N N . MET A 1 189 ? -6.747 -7.139 3.225 1.00 92.94 189 MET A N 1
ATOM 1417 C CA . MET A 1 189 ? -7.019 -6.253 2.090 1.00 92.94 189 MET A CA 1
ATOM 1418 C C . MET A 1 189 ? -6.469 -6.820 0.785 1.00 92.94 189 MET A C 1
ATOM 1420 O O . MET A 1 189 ? -5.422 -7.466 0.765 1.00 92.94 189 MET A O 1
ATOM 1424 N N . ARG A 1 190 ? -7.157 -6.532 -0.317 1.00 94.00 190 ARG A N 1
ATOM 1425 C CA . ARG A 1 190 ? -6.626 -6.642 -1.670 1.00 94.00 190 ARG A CA 1
ATOM 1426 C C . ARG A 1 190 ? -6.144 -5.263 -2.109 1.00 94.00 190 ARG A C 1
ATOM 1428 O O . ARG A 1 190 ? -6.896 -4.299 -2.080 1.00 94.00 190 ARG A O 1
ATOM 1435 N N . LEU A 1 191 ? -4.882 -5.176 -2.493 1.00 94.44 191 LEU A N 1
ATOM 1436 C CA . LEU A 1 191 ? -4.193 -3.958 -2.883 1.00 94.44 191 LEU A CA 1
ATOM 1437 C C . LEU A 1 191 ? -3.851 -4.058 -4.370 1.00 94.44 191 LEU A C 1
ATOM 1439 O O . LEU A 1 191 ? -3.067 -4.926 -4.778 1.00 94.44 191 LEU A O 1
ATOM 1443 N N . VAL A 1 192 ? -4.474 -3.185 -5.159 1.00 92.75 192 VAL A N 1
ATOM 1444 C CA . VAL A 1 192 ? -4.344 -3.141 -6.617 1.00 92.75 192 VAL A CA 1
ATOM 1445 C C . VAL A 1 192 ? -3.826 -1.776 -7.035 1.00 92.75 192 VAL A C 1
ATOM 1447 O O . VAL A 1 192 ? -4.369 -0.737 -6.660 1.00 92.75 192 VAL A O 1
ATOM 1450 N N . ASN A 1 193 ? -2.767 -1.764 -7.835 1.00 87.00 193 ASN A N 1
ATOM 1451 C CA . ASN A 1 193 ? -2.255 -0.534 -8.407 1.00 87.00 193 ASN A CA 1
ATOM 1452 C C . ASN A 1 193 ? -1.710 -0.755 -9.814 1.00 87.00 193 ASN A C 1
ATOM 1454 O O . ASN A 1 193 ? -0.519 -0.992 -10.000 1.00 87.00 193 ASN A O 1
ATOM 1458 N N . ALA A 1 194 ? -2.579 -0.584 -10.806 1.00 85.06 194 ALA A N 1
ATOM 1459 C CA . ALA A 1 194 ? -2.257 -0.850 -12.202 1.00 85.06 194 ALA A CA 1
ATOM 1460 C C . ALA A 1 194 ? -0.936 -0.226 -12.703 1.00 85.06 194 ALA A C 1
ATOM 1462 O O . ALA A 1 194 ? -0.329 -0.811 -13.590 1.00 85.06 194 ALA A O 1
ATOM 1463 N N . MET A 1 195 ? -0.504 0.936 -12.182 1.00 85.56 195 MET A N 1
ATOM 1464 C CA . MET A 1 195 ? 0.781 1.580 -12.498 1.00 85.56 195 MET A CA 1
ATOM 1465 C C . MET A 1 195 ? 1.112 2.735 -11.535 1.00 85.56 195 MET A C 1
ATOM 1467 O O . MET A 1 195 ? 0.334 3.670 -11.376 1.00 85.56 195 MET A O 1
ATOM 1471 N N . ALA A 1 196 ? 2.301 2.725 -10.939 1.00 84.62 196 ALA A N 1
ATOM 1472 C CA . ALA A 1 196 ? 2.930 3.880 -10.301 1.00 84.62 196 ALA A CA 1
ATOM 1473 C C . ALA A 1 196 ? 4.129 4.328 -11.142 1.00 84.62 196 ALA A C 1
ATOM 1475 O O . ALA A 1 196 ? 4.928 3.489 -11.541 1.00 84.62 196 ALA A O 1
ATOM 1476 N N . VAL A 1 197 ? 4.267 5.631 -11.395 1.00 84.50 197 VAL A N 1
ATOM 1477 C CA . VAL A 1 197 ? 5.352 6.191 -12.219 1.00 84.50 197 VAL A CA 1
ATOM 1478 C C . VAL A 1 197 ? 6.379 6.913 -11.338 1.00 84.50 197 VAL A C 1
ATOM 1480 O O . VAL A 1 197 ? 6.000 7.608 -10.393 1.00 84.50 197 VAL A O 1
ATOM 1483 N N . ASP A 1 198 ? 7.665 6.736 -11.646 1.00 78.38 198 ASP A N 1
ATOM 1484 C CA . ASP A 1 198 ? 8.842 7.360 -11.018 1.00 78.38 198 ASP A CA 1
ATOM 1485 C C . ASP A 1 198 ? 8.967 7.123 -9.507 1.00 78.38 198 ASP A C 1
ATOM 1487 O O . ASP A 1 198 ? 9.386 7.999 -8.745 1.00 78.38 198 ASP A O 1
ATOM 1491 N N . ARG A 1 199 ? 8.575 5.930 -9.043 1.00 80.75 199 ARG A N 1
ATOM 1492 C CA . ARG A 1 199 ? 8.583 5.573 -7.616 1.00 80.75 199 ARG A CA 1
ATOM 1493 C C . ARG A 1 199 ? 9.024 4.134 -7.365 1.00 80.75 199 ARG A C 1
ATOM 1495 O O . ARG A 1 199 ? 9.162 3.328 -8.274 1.00 80.75 199 ARG A O 1
ATOM 1502 N N . VAL A 1 200 ? 9.232 3.820 -6.092 1.00 85.81 200 VAL A N 1
ATOM 1503 C CA . VAL A 1 200 ? 9.342 2.459 -5.549 1.00 85.81 200 VAL A CA 1
ATOM 1504 C C . VAL A 1 200 ? 8.047 2.190 -4.773 1.00 85.81 200 VAL A C 1
ATOM 1506 O O . VAL A 1 200 ? 7.487 3.131 -4.215 1.00 85.81 200 VAL A O 1
ATOM 1509 N N . GLY A 1 201 ? 7.569 0.946 -4.699 1.00 87.25 201 GLY A N 1
ATOM 1510 C CA . GLY A 1 201 ? 6.374 0.627 -3.910 1.00 87.25 201 GLY A CA 1
ATOM 1511 C C . GLY A 1 201 ? 5.084 1.019 -4.619 1.00 87.25 201 GLY A C 1
ATOM 1512 O O . GLY A 1 201 ? 4.562 2.107 -4.393 1.00 87.25 201 GLY A O 1
ATOM 1513 N N . GLY A 1 202 ? 4.546 0.146 -5.472 1.00 88.31 202 GLY A N 1
ATOM 1514 C CA . GLY A 1 202 ? 3.293 0.443 -6.175 1.00 88.31 202 GLY A CA 1
ATOM 1515 C C . GLY A 1 202 ? 2.072 0.374 -5.256 1.00 88.31 202 GLY A C 1
ATOM 1516 O O . GLY A 1 202 ? 1.260 1.284 -5.286 1.00 88.31 202 GLY A O 1
ATOM 1517 N N . ALA A 1 203 ? 1.930 -0.607 -4.368 1.00 92.56 203 ALA A N 1
ATOM 1518 C CA . ALA A 1 203 ? 0.870 -0.555 -3.352 1.00 92.56 203 ALA A CA 1
ATOM 1519 C C . ALA A 1 203 ? 1.320 0.225 -2.113 1.00 92.56 203 ALA A C 1
ATOM 1521 O O . ALA A 1 203 ? 0.626 1.129 -1.658 1.00 92.56 203 ALA A O 1
ATOM 1522 N N . ILE A 1 204 ? 2.482 -0.118 -1.558 1.00 94.19 204 ILE A N 1
ATOM 1523 C CA . ILE A 1 204 ? 2.983 0.455 -0.306 1.00 94.19 204 ILE A CA 1
ATOM 1524 C C . ILE A 1 204 ? 4.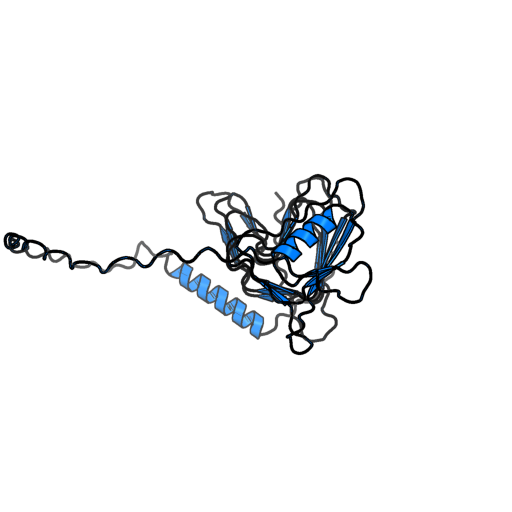414 0.941 -0.506 1.00 94.19 204 ILE A C 1
ATOM 1526 O O . ILE A 1 204 ? 5.273 0.168 -0.930 1.00 94.19 204 ILE A O 1
ATOM 1530 N N . LEU A 1 205 ? 4.678 2.188 -0.125 1.00 92.69 205 LEU A N 1
ATOM 1531 C CA . LEU A 1 205 ? 6.011 2.770 -0.033 1.00 92.69 205 LEU A CA 1
ATOM 1532 C C . LEU A 1 205 ? 6.316 3.131 1.425 1.00 92.69 205 LEU A C 1
ATOM 1534 O O . LEU A 1 205 ? 5.628 3.948 2.029 1.00 92.69 205 LEU A O 1
ATOM 1538 N N . LEU A 1 206 ? 7.383 2.551 1.968 1.00 91.06 206 LEU A N 1
ATOM 1539 C CA . LEU A 1 206 ? 7.971 2.899 3.259 1.00 91.06 206 LEU A CA 1
ATOM 1540 C C . LEU A 1 206 ? 9.245 3.694 2.984 1.00 91.06 206 LEU A C 1
ATOM 1542 O O . LEU A 1 206 ? 10.249 3.120 2.574 1.00 91.06 206 LEU A O 1
ATOM 1546 N N . ALA A 1 207 ? 9.224 5.007 3.183 1.00 86.88 207 ALA A N 1
ATOM 1547 C CA . ALA A 1 207 ? 10.380 5.853 2.889 1.00 86.88 207 ALA A CA 1
ATOM 1548 C C . ALA A 1 207 ? 11.423 5.904 4.028 1.00 86.88 207 ALA A C 1
ATOM 1550 O O . ALA A 1 207 ? 12.413 6.641 3.944 1.00 86.88 207 ALA A O 1
ATOM 1551 N N . GLN A 1 208 ? 11.144 5.210 5.135 1.00 85.31 208 GLN A N 1
ATOM 1552 C CA . GLN A 1 208 ? 11.816 5.357 6.424 1.00 85.31 208 GLN A CA 1
ATOM 1553 C C . GLN A 1 208 ? 11.885 4.021 7.177 1.00 85.31 208 GLN A C 1
ATOM 1555 O O . GLN A 1 208 ? 11.207 3.045 6.849 1.00 85.31 208 GLN A O 1
ATOM 1560 N N . SER A 1 209 ? 12.690 4.011 8.236 1.00 84.81 209 SER A N 1
ATOM 1561 C CA . SER A 1 209 ? 12.958 2.883 9.130 1.00 84.81 209 SER A CA 1
ATOM 1562 C C . SER A 1 209 ? 11.765 2.475 10.010 1.00 84.81 209 SER A C 1
ATOM 1564 O O . SER A 1 209 ? 11.870 2.531 11.228 1.00 84.81 209 SER A O 1
ATOM 1566 N N . ILE A 1 210 ? 10.642 2.038 9.438 1.00 86.62 210 ILE A N 1
ATOM 1567 C CA . ILE A 1 210 ? 9.504 1.493 10.205 1.00 86.62 210 ILE A CA 1
ATOM 1568 C C . ILE A 1 210 ? 9.356 -0.016 10.046 1.00 86.62 210 ILE A C 1
ATOM 1570 O O . ILE A 1 210 ? 9.866 -0.606 9.089 1.00 86.62 210 ILE A O 1
ATOM 1574 N N . GLN A 1 211 ? 8.648 -0.645 10.983 1.00 90.25 211 GLN A N 1
ATOM 1575 C CA . GLN A 1 211 ? 8.223 -2.031 10.841 1.00 90.25 211 GLN A CA 1
ATOM 1576 C C . GLN A 1 211 ? 6.855 -2.084 10.152 1.00 90.25 211 GLN A C 1
ATOM 1578 O O . GLN A 1 211 ? 5.861 -1.605 10.688 1.00 90.25 211 GLN A O 1
ATOM 1583 N N . LEU A 1 212 ? 6.788 -2.693 8.973 1.00 92.06 212 LEU A N 1
ATOM 1584 C CA . LEU A 1 212 ? 5.540 -3.029 8.299 1.00 92.06 212 LEU A CA 1
ATOM 1585 C C . LEU A 1 212 ? 5.218 -4.505 8.534 1.00 92.06 212 LEU A C 1
ATOM 1587 O O . LEU A 1 212 ? 6.021 -5.381 8.215 1.00 92.06 212 LEU A O 1
ATOM 1591 N N . VAL A 1 213 ? 4.021 -4.785 9.038 1.00 93.44 213 VAL A N 1
ATOM 1592 C CA . VAL A 1 213 ? 3.483 -6.137 9.199 1.00 93.44 213 VAL A CA 1
ATOM 1593 C C . VAL A 1 213 ? 2.257 -6.285 8.308 1.00 93.44 213 VAL A C 1
ATOM 1595 O O . VAL A 1 213 ? 1.240 -5.632 8.515 1.00 93.44 213 VAL A O 1
ATOM 1598 N N . VAL A 1 214 ? 2.325 -7.170 7.322 1.00 93.75 214 VAL A N 1
ATOM 1599 C CA . VAL A 1 214 ? 1.226 -7.428 6.388 1.00 93.75 214 VAL A CA 1
ATOM 1600 C C . VAL A 1 214 ? 0.626 -8.803 6.651 1.00 93.75 214 VAL A C 1
ATOM 1602 O O . VAL A 1 214 ? 1.356 -9.796 6.717 1.00 93.75 214 VAL A O 1
ATOM 1605 N N . ARG A 1 215 ? -0.700 -8.882 6.804 1.00 93.69 215 ARG A N 1
ATOM 1606 C CA . ARG A 1 215 ? -1.406 -10.113 7.191 1.00 93.69 215 ARG A CA 1
ATOM 1607 C C . ARG A 1 215 ? -2.593 -10.416 6.289 1.00 93.69 215 ARG A C 1
ATOM 1609 O O . ARG A 1 215 ? -3.537 -9.640 6.222 1.00 93.69 215 ARG A O 1
ATOM 1616 N N . THR A 1 216 ? -2.600 -11.591 5.666 1.00 92.25 216 THR A N 1
ATOM 1617 C CA . THR A 1 216 ? -3.746 -12.059 4.867 1.00 92.25 216 THR A CA 1
ATOM 1618 C C . THR A 1 216 ? -4.142 -11.048 3.783 1.00 92.25 216 THR A C 1
ATOM 1620 O O . THR A 1 216 ? -5.322 -10.770 3.585 1.00 92.25 216 THR A O 1
ATOM 1623 N N . CYS A 1 217 ? -3.153 -10.441 3.125 1.00 94.19 217 CYS A N 1
ATOM 1624 C CA . CYS A 1 217 ? -3.395 -9.477 2.055 1.00 94.19 217 CYS A CA 1
ATOM 1625 C C . CYS A 1 217 ? -3.110 -10.081 0.681 1.00 94.19 217 CYS A C 1
ATOM 1627 O O . CYS A 1 217 ? -2.298 -10.996 0.541 1.00 94.19 217 CYS A O 1
ATOM 1629 N N . GLU A 1 218 ? -3.736 -9.520 -0.344 1.00 93.25 218 GLU A N 1
ATOM 1630 C CA . GLU A 1 218 ? -3.475 -9.844 -1.743 1.00 93.25 218 GLU A CA 1
ATOM 1631 C C . GLU A 1 218 ? -2.910 -8.616 -2.455 1.00 93.25 218 GLU A C 1
ATOM 1633 O O . GLU A 1 218 ? -3.542 -7.570 -2.471 1.00 93.25 218 GLU A O 1
ATOM 1638 N N . PHE A 1 219 ? -1.738 -8.735 -3.069 1.00 94.44 219 PHE A N 1
ATOM 1639 C CA . PHE A 1 219 ? -1.147 -7.705 -3.919 1.00 94.44 219 PHE A CA 1
ATOM 1640 C C . PHE A 1 219 ? -1.235 -8.161 -5.368 1.00 94.44 219 PHE A C 1
ATOM 1642 O O . PHE A 1 219 ? -0.465 -9.035 -5.792 1.00 94.44 219 PHE A O 1
ATOM 1649 N N . ILE A 1 220 ? -2.188 -7.599 -6.104 1.00 92.44 220 ILE A N 1
ATOM 1650 C CA . ILE A 1 220 ? -2.534 -8.039 -7.456 1.00 92.44 220 ILE A CA 1
ATOM 1651 C C . ILE A 1 220 ? -2.322 -6.894 -8.436 1.00 92.44 220 ILE A C 1
ATOM 1653 O O . ILE A 1 220 ? -2.716 -5.767 -8.151 1.00 92.44 220 ILE A O 1
ATOM 1657 N N . ASP A 1 221 ? -1.703 -7.198 -9.577 1.00 92.25 221 ASP A N 1
ATOM 1658 C CA . ASP A 1 221 ? -1.541 -6.265 -10.696 1.00 92.25 221 ASP A CA 1
ATOM 1659 C C . ASP A 1 221 ? -0.937 -4.919 -10.266 1.00 92.25 221 ASP A C 1
ATOM 1661 O O . ASP A 1 221 ? -1.328 -3.865 -10.762 1.00 92.25 221 ASP A O 1
ATOM 1665 N N . ASN A 1 222 ? 0.029 -4.941 -9.335 1.00 92.38 222 ASN A N 1
ATOM 1666 C CA . ASN A 1 222 ? 0.741 -3.727 -8.956 1.00 92.38 222 ASN A CA 1
ATOM 1667 C C . ASN A 1 222 ? 1.937 -3.503 -9.873 1.00 92.38 222 ASN A C 1
ATOM 1669 O O . ASN A 1 222 ? 2.796 -4.382 -9.980 1.00 92.38 222 ASN A O 1
ATOM 1673 N N . TRP A 1 223 ? 1.984 -2.367 -10.564 1.00 91.06 223 TRP A N 1
ATOM 1674 C CA . TRP A 1 223 ? 3.061 -2.066 -11.501 1.00 91.06 223 TRP A CA 1
ATOM 1675 C C . TRP A 1 223 ? 3.805 -0.815 -11.064 1.00 91.06 223 TRP A C 1
ATOM 1677 O O . TRP A 1 223 ? 3.216 0.136 -10.559 1.00 91.06 223 TRP A O 1
ATOM 1687 N N . VAL A 1 224 ? 5.111 -0.808 -11.276 1.00 90.00 224 VAL A N 1
ATOM 1688 C CA . VAL A 1 224 ? 5.966 0.356 -11.071 1.00 90.00 224 VAL A CA 1
ATOM 1689 C C . VAL A 1 224 ? 6.734 0.586 -12.356 1.00 90.00 224 VAL A C 1
ATOM 1691 O O . VAL A 1 224 ? 7.481 -0.288 -12.779 1.00 90.00 224 VAL A O 1
ATOM 1694 N N . GLU A 1 225 ? 6.567 1.751 -12.961 1.00 88.69 225 GLU A N 1
ATOM 1695 C CA . GLU A 1 225 ? 7.446 2.264 -14.001 1.00 88.69 225 GLU A CA 1
ATOM 1696 C C . GLU A 1 225 ? 8.331 3.350 -13.391 1.00 88.69 225 GLU A C 1
ATOM 1698 O O . GLU A 1 225 ? 7.852 4.190 -12.640 1.00 88.69 225 GLU A O 1
ATOM 1703 N N . SER A 1 226 ? 9.626 3.358 -13.682 1.00 84.19 226 SER A N 1
ATOM 1704 C CA . SER A 1 226 ? 10.505 4.456 -13.275 1.00 84.19 226 SER A CA 1
ATOM 1705 C C . SER A 1 226 ? 11.401 4.856 -14.432 1.00 84.19 226 SER A C 1
ATOM 1707 O O . SER A 1 226 ? 12.012 3.997 -15.074 1.00 84.19 226 SER A O 1
ATOM 1709 N N . SER A 1 227 ? 11.477 6.161 -14.681 1.00 81.00 227 SER A N 1
ATOM 1710 C CA . SER A 1 227 ? 12.498 6.785 -15.530 1.00 81.00 227 SER A CA 1
ATOM 1711 C C . SER A 1 227 ? 13.769 7.151 -14.747 1.00 81.00 227 SER A C 1
ATOM 1713 O O . SER A 1 227 ? 14.777 7.543 -15.337 1.00 81.00 227 SER A O 1
ATOM 1715 N N . GLY A 1 228 ? 13.724 7.029 -13.415 1.00 78.44 228 GLY A N 1
ATOM 1716 C CA . GLY A 1 228 ? 14.816 7.363 -12.508 1.00 78.44 228 GLY A CA 1
ATOM 1717 C C . GLY A 1 228 ? 15.802 6.221 -12.250 1.00 78.44 228 GLY A C 1
ATOM 1718 O O . GLY A 1 228 ? 15.701 5.121 -12.789 1.00 78.44 228 GLY A O 1
ATOM 1719 N N . GLU A 1 229 ? 16.766 6.490 -11.367 1.00 74.44 229 GLU A N 1
ATOM 1720 C CA . GLU A 1 229 ? 17.837 5.549 -10.994 1.00 74.44 229 GLU A CA 1
ATOM 1721 C C . GLU A 1 229 ? 17.326 4.309 -10.244 1.00 74.44 229 GLU A C 1
ATOM 1723 O O . GLU A 1 229 ? 17.972 3.261 -10.254 1.00 74.44 229 GLU A O 1
ATOM 1728 N N . LEU A 1 230 ? 16.158 4.407 -9.602 1.00 78.25 230 LEU A N 1
ATOM 1729 C CA . LEU A 1 230 ? 15.606 3.351 -8.761 1.00 78.25 230 LEU A CA 1
ATOM 1730 C C . LEU A 1 230 ? 14.175 3.009 -9.181 1.00 78.25 230 LEU A C 1
ATOM 1732 O O . LEU A 1 230 ? 13.273 3.848 -9.136 1.00 78.25 230 LEU A O 1
ATOM 1736 N N . ALA A 1 231 ? 13.977 1.744 -9.549 1.00 82.44 231 ALA A N 1
ATOM 1737 C CA . ALA A 1 231 ? 12.680 1.122 -9.765 1.00 82.44 231 ALA A CA 1
ATOM 1738 C C . ALA A 1 231 ? 12.618 -0.163 -8.933 1.00 82.44 231 ALA A C 1
ATOM 1740 O O . ALA A 1 231 ? 13.476 -1.042 -9.054 1.00 82.44 231 ALA A O 1
ATOM 1741 N N . GLY A 1 232 ? 11.597 -0.322 -8.095 1.00 85.44 232 GLY A N 1
ATOM 1742 C CA . GLY A 1 232 ? 11.470 -1.574 -7.364 1.00 85.44 232 GLY A CA 1
ATOM 1743 C C . GLY A 1 232 ? 10.211 -1.729 -6.542 1.00 85.44 232 GLY A C 1
ATOM 1744 O O . GLY A 1 232 ? 9.516 -0.761 -6.243 1.00 85.44 232 GLY A O 1
ATOM 1745 N N . GLY A 1 233 ? 9.930 -2.976 -6.173 1.00 88.81 233 GLY A N 1
ATOM 1746 C CA . GLY A 1 233 ? 8.869 -3.320 -5.239 1.00 88.81 233 GLY A CA 1
ATOM 1747 C C . GLY A 1 233 ? 7.506 -2.936 -5.777 1.00 88.81 233 GLY A C 1
ATOM 1748 O O . GLY A 1 233 ? 6.848 -2.081 -5.196 1.00 88.81 233 GLY A O 1
ATOM 1749 N N . ALA A 1 234 ? 7.072 -3.533 -6.890 1.00 90.62 234 ALA A N 1
ATOM 1750 C CA . ALA A 1 234 ? 5.829 -3.096 -7.512 1.00 90.62 234 ALA A CA 1
ATOM 1751 C C . ALA A 1 234 ? 4.619 -3.255 -6.585 1.00 90.62 234 ALA A C 1
ATOM 1753 O O . ALA A 1 234 ? 3.721 -2.435 -6.636 1.00 90.62 234 ALA A O 1
ATOM 1754 N N . ALA A 1 235 ? 4.633 -4.203 -5.648 1.00 93.81 235 ALA A N 1
ATOM 1755 C CA . ALA A 1 235 ? 3.692 -4.220 -4.534 1.00 93.81 235 ALA A CA 1
ATOM 1756 C C . ALA A 1 235 ? 4.211 -3.400 -3.340 1.00 93.81 235 ALA A C 1
ATOM 1758 O O . ALA A 1 235 ? 3.588 -2.419 -2.950 1.00 93.81 235 ALA A O 1
ATOM 1759 N N . VAL A 1 236 ? 5.351 -3.775 -2.756 1.00 94.31 236 VAL A N 1
ATOM 1760 C CA . VAL A 1 236 ? 5.873 -3.139 -1.535 1.00 94.31 236 VAL A CA 1
ATOM 1761 C C . VAL A 1 236 ? 7.312 -2.685 -1.731 1.00 94.31 236 VAL A C 1
ATOM 1763 O O . VAL A 1 236 ? 8.192 -3.491 -2.030 1.00 94.31 236 VAL A O 1
ATOM 1766 N N . GLY A 1 237 ? 7.555 -1.400 -1.505 1.00 92.31 237 GLY A N 1
ATOM 1767 C CA . GLY A 1 237 ? 8.867 -0.773 -1.523 1.00 92.31 237 GLY A CA 1
ATOM 1768 C C . GLY A 1 237 ? 9.241 -0.249 -0.145 1.00 92.31 237 GLY A C 1
ATOM 1769 O O . GLY A 1 237 ? 8.477 0.511 0.434 1.00 92.31 237 GLY A O 1
ATOM 1770 N N . ALA A 1 238 ? 10.417 -0.599 0.372 1.00 90.31 238 ALA A N 1
ATOM 1771 C CA . ALA A 1 238 ? 10.996 0.035 1.554 1.00 90.31 238 ALA A CA 1
ATOM 1772 C C . ALA A 1 238 ? 12.358 0.648 1.226 1.00 90.31 238 ALA A C 1
ATOM 1774 O O . ALA A 1 238 ? 13.286 -0.061 0.833 1.00 90.31 238 ALA A O 1
ATOM 1775 N N . THR A 1 239 ? 12.498 1.954 1.420 1.00 85.56 239 THR A N 1
ATOM 1776 C CA . THR A 1 239 ? 13.778 2.657 1.377 1.00 85.56 239 THR A CA 1
ATOM 1777 C C . THR A 1 239 ? 14.248 2.931 2.812 1.00 85.56 239 THR A C 1
ATOM 1779 O O . THR A 1 239 ? 13.443 3.146 3.715 1.00 85.56 239 THR A O 1
ATOM 1782 N N . LYS A 1 240 ? 15.568 2.901 3.041 1.00 85.75 240 LYS A N 1
ATOM 1783 C CA . LYS A 1 240 ? 16.231 3.262 4.318 1.00 85.75 240 LYS A CA 1
ATOM 1784 C C . LYS A 1 240 ? 16.115 2.272 5.489 1.00 85.75 240 LYS A C 1
ATOM 1786 O O . LYS A 1 240 ? 16.259 2.675 6.633 1.00 85.75 240 LYS A O 1
ATOM 1791 N N . GLY A 1 241 ? 15.969 0.971 5.240 1.00 75.25 241 GLY A N 1
ATOM 1792 C CA . GLY A 1 241 ? 16.141 -0.045 6.293 1.00 75.25 241 GLY A CA 1
ATOM 1793 C C . GLY A 1 241 ? 14.886 -0.332 7.123 1.00 75.25 241 GLY A C 1
ATOM 1794 O O . GLY A 1 241 ? 14.989 -0.803 8.258 1.00 75.25 241 GLY A O 1
ATOM 1795 N N . GLY A 1 242 ? 13.703 -0.084 6.554 1.00 79.62 242 GLY A N 1
ATOM 1796 C CA . GLY A 1 242 ? 12.449 -0.615 7.084 1.00 79.62 242 GLY A CA 1
ATOM 1797 C C . GLY A 1 242 ? 12.469 -2.148 7.186 1.00 79.62 242 GLY A C 1
ATOM 1798 O O . GLY A 1 242 ? 13.139 -2.839 6.411 1.00 79.62 242 GLY A O 1
ATOM 1799 N N . GLN A 1 243 ? 11.737 -2.685 8.160 1.00 87.25 243 GLN A N 1
ATOM 1800 C CA . GLN A 1 243 ? 11.532 -4.126 8.319 1.00 87.25 243 GLN A CA 1
ATOM 1801 C C . GLN A 1 243 ? 10.159 -4.484 7.775 1.00 87.25 243 GLN A C 1
ATOM 1803 O O . GLN A 1 243 ? 9.184 -3.818 8.109 1.00 87.25 243 GLN A O 1
ATOM 1808 N N . VAL A 1 244 ? 10.071 -5.530 6.958 1.00 90.50 244 VAL A N 1
ATOM 1809 C CA . VAL A 1 244 ? 8.799 -5.941 6.364 1.00 90.50 244 VAL A CA 1
ATOM 1810 C C . VAL A 1 244 ? 8.533 -7.413 6.654 1.00 90.50 244 VAL A C 1
ATOM 1812 O O . VAL A 1 244 ? 9.295 -8.299 6.254 1.00 90.50 244 VAL A O 1
ATOM 1815 N N . GLU A 1 245 ? 7.433 -7.684 7.351 1.00 92.81 245 GLU A N 1
ATOM 1816 C CA . GLU A 1 245 ? 6.955 -9.031 7.655 1.00 92.81 245 GLU A CA 1
ATOM 1817 C C . GLU A 1 245 ? 5.665 -9.321 6.888 1.00 92.81 245 GLU A C 1
ATOM 1819 O O . GLU A 1 245 ? 4.728 -8.529 6.904 1.00 92.81 245 GLU A O 1
ATOM 1824 N N . PHE A 1 246 ? 5.609 -10.480 6.233 1.00 92.19 246 PHE A N 1
ATOM 1825 C CA . PHE A 1 246 ? 4.434 -10.952 5.507 1.00 92.19 246 PHE A CA 1
ATOM 1826 C C . PHE A 1 246 ? 3.922 -12.256 6.116 1.00 92.19 246 PHE A C 1
ATOM 1828 O O . PHE A 1 246 ? 4.674 -13.221 6.295 1.00 92.19 246 PHE A O 1
ATOM 1835 N N . HIS A 1 247 ? 2.619 -12.291 6.378 1.00 90.44 247 HIS A N 1
ATOM 1836 C CA . HIS A 1 247 ? 1.891 -13.434 6.914 1.00 90.44 247 HIS A CA 1
ATOM 1837 C C . HIS A 1 247 ? 0.730 -13.764 5.981 1.00 90.44 247 HIS A C 1
ATOM 1839 O O . HIS A 1 247 ? -0.063 -12.877 5.663 1.00 90.44 247 HIS A O 1
ATOM 1845 N N . ASP A 1 248 ? 0.640 -15.018 5.530 1.00 89.44 248 ASP A N 1
ATOM 1846 C CA . ASP A 1 248 ? -0.491 -15.534 4.740 1.00 89.44 248 ASP A CA 1
ATOM 1847 C C . ASP A 1 248 ? -0.905 -14.625 3.559 1.00 89.44 248 ASP A C 1
ATOM 1849 O O . ASP A 1 248 ? -2.083 -14.507 3.244 1.00 89.44 248 ASP A O 1
ATOM 1853 N N . SER A 1 249 ? 0.056 -13.935 2.933 1.00 92.12 249 SER A N 1
ATOM 1854 C CA . SER A 1 249 ? -0.211 -12.936 1.889 1.00 92.12 249 SER A CA 1
ATOM 1855 C C . SER A 1 249 ? 0.139 -13.455 0.493 1.00 92.12 249 SER A C 1
ATOM 1857 O O . SER A 1 249 ? 1.097 -14.211 0.323 1.00 92.12 249 SER A O 1
ATOM 1859 N N . LEU A 1 250 ? -0.621 -13.028 -0.512 1.00 89.75 250 LEU A N 1
ATOM 1860 C CA . LEU A 1 250 ? -0.463 -13.417 -1.912 1.00 89.75 250 LEU A CA 1
ATOM 1861 C C . LEU A 1 250 ? 0.091 -12.251 -2.735 1.00 89.75 250 LEU A C 1
ATOM 1863 O O . LEU A 1 250 ? -0.352 -11.118 -2.590 1.00 89.75 250 LEU A O 1
ATOM 1867 N N . PHE A 1 251 ? 1.012 -12.548 -3.650 1.00 91.69 251 PHE A N 1
ATOM 1868 C CA . PHE A 1 251 ? 1.531 -11.602 -4.637 1.00 91.69 251 PHE A CA 1
ATOM 1869 C C . PHE A 1 251 ? 1.328 -12.185 -6.030 1.00 91.69 251 PHE A C 1
ATOM 1871 O O . PHE A 1 251 ? 1.860 -13.254 -6.330 1.00 91.69 251 PHE A O 1
ATOM 1878 N N . MET A 1 252 ? 0.584 -11.490 -6.885 1.00 89.94 252 MET A N 1
ATOM 1879 C CA . MET A 1 252 ? 0.261 -11.952 -8.230 1.00 89.94 252 MET A CA 1
ATOM 1880 C C . MET A 1 252 ? 0.404 -10.812 -9.239 1.00 89.94 252 MET A C 1
ATOM 1882 O O . MET A 1 252 ? -0.038 -9.700 -8.982 1.00 89.94 252 MET A O 1
ATOM 1886 N N . SER A 1 253 ? 1.031 -11.098 -10.384 1.00 90.56 253 SER A N 1
ATOM 1887 C CA . SER A 1 253 ? 1.115 -10.169 -11.524 1.00 90.56 253 SER A CA 1
ATOM 1888 C C . SER A 1 253 ? 1.714 -8.787 -11.209 1.00 90.56 253 SER A C 1
ATOM 1890 O O . SER A 1 253 ? 1.330 -7.786 -11.801 1.00 90.56 253 SER A O 1
ATOM 1892 N N . ASN A 1 254 ? 2.674 -8.725 -10.282 1.00 90.06 254 ASN A N 1
ATOM 1893 C CA . ASN A 1 254 ? 3.347 -7.475 -9.928 1.00 90.06 254 ASN A CA 1
ATOM 1894 C C . ASN A 1 254 ? 4.578 -7.248 -10.824 1.00 90.06 254 ASN A C 1
ATOM 1896 O O . ASN A 1 254 ? 5.405 -8.157 -10.959 1.00 90.06 254 ASN A O 1
ATOM 1900 N N . VAL A 1 255 ? 4.703 -6.064 -11.430 1.00 89.81 255 VAL A N 1
ATOM 1901 C CA . VAL A 1 255 ? 5.680 -5.789 -12.502 1.00 89.81 255 VAL A CA 1
ATOM 1902 C C . VAL A 1 255 ? 6.475 -4.516 -12.225 1.00 89.81 255 VAL A C 1
ATOM 1904 O O . VAL A 1 255 ? 5.909 -3.466 -11.956 1.00 89.81 255 VAL A O 1
ATOM 1907 N N . VAL A 1 256 ? 7.801 -4.585 -12.353 1.00 88.75 256 VAL A N 1
ATOM 1908 C CA . VAL A 1 256 ? 8.674 -3.401 -12.349 1.00 88.75 256 VAL A CA 1
ATOM 1909 C C . VAL A 1 256 ? 9.209 -3.184 -13.762 1.00 88.75 256 VAL A C 1
ATOM 1911 O O . VAL A 1 256 ? 9.814 -4.086 -14.340 1.00 88.75 256 VAL A O 1
ATOM 1914 N N . LEU A 1 257 ? 9.005 -1.987 -14.297 1.00 87.12 257 LEU A N 1
ATOM 1915 C CA . LEU A 1 257 ? 9.497 -1.511 -15.582 1.00 87.12 257 LEU A CA 1
ATOM 1916 C C . LEU A 1 257 ? 10.508 -0.386 -15.319 1.00 87.12 257 LEU A C 1
ATOM 1918 O O . LEU A 1 257 ? 10.160 0.663 -14.789 1.00 87.12 257 LEU A O 1
ATOM 1922 N N . ALA A 1 258 ? 11.774 -0.591 -15.677 1.00 81.94 258 ALA A N 1
ATOM 1923 C CA . ALA A 1 258 ? 12.746 0.501 -15.722 1.00 81.94 258 ALA A CA 1
ATOM 1924 C C . ALA A 1 258 ? 12.831 1.017 -17.156 1.00 81.94 258 ALA A C 1
ATOM 1926 O O . ALA A 1 258 ? 13.259 0.286 -18.057 1.00 81.94 258 ALA A O 1
ATOM 1927 N N . ASN A 1 259 ? 12.412 2.263 -17.367 1.00 77.75 259 ASN A N 1
ATOM 1928 C CA . ASN A 1 259 ? 12.495 2.909 -18.665 1.00 77.75 259 ASN A CA 1
ATOM 1929 C C . ASN A 1 259 ? 13.918 3.462 -18.843 1.00 77.75 259 ASN A C 1
ATOM 1931 O O . ASN A 1 259 ? 14.343 4.409 -18.184 1.00 77.75 259 ASN A O 1
ATOM 1935 N N . LYS A 1 260 ? 14.704 2.772 -19.672 1.00 61.28 260 LYS A N 1
ATOM 1936 C CA . LYS A 1 260 ? 16.151 2.957 -19.805 1.00 61.28 260 LYS A CA 1
ATOM 1937 C C . LYS A 1 260 ? 16.497 4.202 -20.625 1.00 61.28 260 LYS A C 1
ATOM 1939 O O . LYS A 1 260 ? 16.736 4.102 -21.825 1.00 61.28 260 LYS A O 1
ATOM 1944 N N . SER A 1 261 ? 16.636 5.348 -19.968 1.00 65.00 261 SER A N 1
ATOM 1945 C CA . SER A 1 261 ? 17.552 6.403 -20.438 1.00 65.00 261 SER A CA 1
ATOM 1946 C C . SER A 1 261 ? 18.849 6.467 -19.625 1.00 65.00 261 SER A C 1
ATOM 1948 O O . SER A 1 261 ? 19.833 7.030 -20.095 1.00 65.00 261 SER A O 1
ATOM 1950 N N . SER A 1 262 ? 18.876 5.862 -18.433 1.00 59.78 262 SER A N 1
ATOM 1951 C CA . SER A 1 262 ? 20.047 5.783 -17.554 1.00 59.78 262 SER A CA 1
ATOM 1952 C C . SER A 1 262 ? 20.680 4.388 -17.610 1.00 59.78 262 SER A C 1
ATOM 1954 O O . SER A 1 262 ? 19.988 3.377 -17.474 1.00 59.78 262 SER A O 1
ATOM 1956 N N . VAL A 1 263 ? 22.002 4.331 -17.800 1.00 58.97 263 VAL A N 1
ATOM 1957 C CA . VAL A 1 263 ? 22.805 3.093 -17.720 1.00 58.97 263 VAL A CA 1
ATOM 1958 C C . VAL A 1 263 ? 22.839 2.495 -16.308 1.00 58.97 263 VAL A C 1
ATOM 1960 O O . VAL A 1 263 ? 23.154 1.315 -16.167 1.00 58.97 263 VAL A O 1
ATOM 1963 N N . ASP A 1 264 ? 22.431 3.269 -15.301 1.00 63.34 264 ASP A N 1
ATOM 1964 C CA . ASP A 1 264 ? 22.456 2.899 -13.884 1.00 63.34 264 ASP A CA 1
ATOM 1965 C C . ASP A 1 264 ? 21.061 2.587 -13.319 1.00 63.34 264 ASP A C 1
ATOM 1967 O O . ASP A 1 264 ? 20.912 2.382 -12.116 1.00 63.34 264 ASP A O 1
ATOM 1971 N N . ALA A 1 265 ? 20.022 2.538 -14.163 1.00 63.81 265 ALA A N 1
ATOM 1972 C CA . ALA A 1 265 ? 18.665 2.243 -13.715 1.00 63.81 265 ALA A CA 1
ATOM 1973 C C . ALA A 1 265 ? 18.578 0.825 -13.120 1.00 63.81 265 ALA A C 1
ATOM 1975 O O . ALA A 1 265 ? 18.609 -0.185 -13.833 1.00 63.81 265 ALA A O 1
ATOM 1976 N N . LEU A 1 266 ? 18.441 0.747 -11.796 1.00 72.06 266 LEU A N 1
ATOM 1977 C CA . LEU A 1 266 ? 18.264 -0.505 -11.073 1.00 72.06 266 LEU A CA 1
ATOM 1978 C C . LEU A 1 266 ? 16.774 -0.845 -11.017 1.00 72.06 266 LEU A C 1
ATOM 1980 O O . LEU A 1 266 ? 16.015 -0.224 -10.276 1.00 72.06 266 LEU A O 1
ATOM 1984 N N . ALA A 1 267 ? 16.369 -1.872 -11.770 1.00 74.44 267 ALA A N 1
ATOM 1985 C CA . ALA A 1 267 ? 15.094 -2.559 -11.577 1.00 74.44 267 ALA A CA 1
ATOM 1986 C C . ALA A 1 267 ? 15.293 -3.750 -10.632 1.00 74.44 267 ALA A C 1
ATOM 1988 O O . ALA A 1 267 ? 15.885 -4.762 -11.013 1.00 74.44 267 ALA A O 1
ATOM 1989 N N . GLY A 1 268 ? 14.807 -3.645 -9.396 1.00 74.62 268 GLY A N 1
ATOM 1990 C CA . GLY A 1 268 ? 14.955 -4.692 -8.384 1.00 74.62 268 GLY A CA 1
ATOM 1991 C C . GLY A 1 268 ? 13.633 -5.085 -7.730 1.00 74.62 268 GLY A C 1
ATOM 1992 O O . GLY A 1 268 ? 12.790 -4.243 -7.459 1.00 74.62 268 GLY A O 1
ATOM 1993 N N . GLY A 1 269 ? 13.470 -6.372 -7.407 1.00 70.94 269 GLY A N 1
ATOM 1994 C CA . GLY A 1 269 ? 12.378 -6.845 -6.546 1.00 70.94 269 GLY A CA 1
ATOM 1995 C C . GLY A 1 269 ? 10.979 -6.678 -7.148 1.00 70.94 269 GLY A C 1
ATOM 1996 O O . GLY A 1 269 ? 10.236 -5.795 -6.735 1.00 70.94 269 GLY A O 1
ATOM 1997 N N . GLY A 1 270 ? 10.601 -7.553 -8.091 1.00 81.56 270 GLY A N 1
ATOM 1998 C CA . GLY A 1 270 ? 9.342 -7.464 -8.850 1.00 81.56 270 GLY A CA 1
ATOM 1999 C C . GLY A 1 270 ? 8.105 -7.158 -7.996 1.00 81.56 270 GLY A C 1
ATOM 2000 O O . GLY A 1 270 ? 7.418 -6.181 -8.249 1.00 81.56 270 GLY A O 1
ATOM 2001 N N . ALA A 1 271 ? 7.857 -7.928 -6.934 1.00 89.19 271 ALA A N 1
ATOM 2002 C CA . ALA A 1 271 ? 6.775 -7.635 -5.990 1.00 89.19 271 ALA A CA 1
ATOM 2003 C C . ALA A 1 271 ? 7.250 -6.814 -4.783 1.00 89.19 271 ALA A C 1
ATOM 2005 O O . ALA A 1 271 ? 6.622 -5.825 -4.421 1.00 89.19 271 ALA A O 1
ATOM 2006 N N . VAL A 1 272 ? 8.356 -7.215 -4.158 1.00 92.31 272 VAL A N 1
ATOM 2007 C CA . VAL A 1 272 ? 8.864 -6.590 -2.933 1.00 92.31 272 VAL A CA 1
ATOM 2008 C C . VAL A 1 272 ? 10.301 -6.152 -3.146 1.00 92.31 272 VAL A C 1
ATOM 2010 O O . VAL A 1 272 ? 11.129 -6.946 -3.594 1.00 92.31 272 VAL A O 1
ATOM 2013 N N . TRP A 1 273 ? 10.605 -4.916 -2.769 1.00 90.44 273 TRP A N 1
ATOM 2014 C CA . TRP A 1 273 ? 11.957 -4.380 -2.750 1.00 90.44 273 TRP A CA 1
ATOM 2015 C C . TRP A 1 273 ? 12.213 -3.683 -1.423 1.00 90.44 273 TRP A C 1
ATOM 2017 O O . TRP A 1 273 ? 11.398 -2.892 -0.956 1.00 90.44 273 TRP A O 1
ATOM 2027 N N . VAL A 1 274 ? 13.350 -3.990 -0.807 1.00 88.00 274 VAL A N 1
ATOM 2028 C CA . VAL A 1 274 ? 13.773 -3.381 0.453 1.00 88.00 274 VAL A CA 1
ATOM 2029 C C . VAL A 1 274 ? 15.240 -3.017 0.313 1.00 88.00 274 VAL A C 1
ATOM 2031 O O . VAL A 1 274 ? 16.067 -3.882 0.028 1.00 88.00 274 VAL A O 1
ATOM 2034 N N . SER A 1 275 ? 15.562 -1.747 0.521 1.00 86.31 275 SER A N 1
ATOM 2035 C CA . SER A 1 275 ? 16.934 -1.254 0.579 1.00 86.31 275 SER A CA 1
ATOM 2036 C C . SER A 1 275 ? 17.256 -0.710 1.962 1.00 86.31 275 SER A C 1
ATOM 2038 O O . SER A 1 275 ? 16.396 -0.181 2.668 1.00 86.31 275 SER A O 1
ATOM 2040 N N . SER A 1 276 ? 18.525 -0.826 2.341 1.00 80.69 276 SER A N 1
ATOM 2041 C CA . SER A 1 276 ? 19.090 -0.132 3.494 1.00 80.69 276 SER A CA 1
ATOM 2042 C C . SER A 1 276 ? 20.170 0.816 2.989 1.00 80.69 276 SER A C 1
ATOM 2044 O O . SER A 1 276 ? 21.043 0.405 2.227 1.00 80.69 276 SER A O 1
ATOM 2046 N N . SER A 1 277 ? 20.104 2.086 3.382 1.00 72.69 277 SER A N 1
ATOM 2047 C CA . SER A 1 277 ? 21.221 3.010 3.197 1.00 72.69 277 SER A CA 1
ATOM 2048 C C . SER A 1 277 ? 22.312 2.644 4.205 1.00 72.69 277 SER A C 1
ATOM 2050 O O . SER A 1 277 ? 22.037 2.519 5.400 1.00 72.69 277 SER A O 1
ATOM 2052 N N . SER A 1 278 ? 23.535 2.437 3.713 1.00 54.78 278 SER A N 1
ATOM 2053 C CA . SER A 1 278 ? 24.714 1.981 4.460 1.00 54.78 278 SER A CA 1
ATOM 2054 C C . SER A 1 278 ? 24.837 2.637 5.843 1.00 54.78 278 SER A C 1
ATOM 2056 O O . SER A 1 278 ? 25.197 3.807 5.951 1.00 54.78 278 SER A O 1
ATOM 2058 N N . GLY A 1 279 ? 24.542 1.877 6.902 1.00 57.84 279 GLY A N 1
ATOM 2059 C CA . GLY A 1 279 ? 24.717 2.312 8.293 1.00 57.84 279 GLY A CA 1
ATOM 2060 C C . GLY A 1 279 ? 23.513 2.093 9.208 1.00 57.84 279 GLY A C 1
ATOM 2061 O O . GLY A 1 279 ? 23.646 2.282 10.414 1.00 57.84 279 GLY A O 1
ATOM 2062 N N . HIS A 1 280 ? 22.348 1.708 8.687 1.00 52.59 280 HIS A N 1
ATOM 2063 C CA . HIS A 1 280 ? 21.180 1.342 9.500 1.00 52.59 280 HIS A CA 1
ATOM 2064 C C . HIS A 1 280 ? 20.876 -0.154 9.346 1.00 52.59 280 HIS A C 1
ATOM 2066 O O . HIS A 1 280 ? 21.365 -0.791 8.410 1.00 52.59 280 HIS A O 1
ATOM 2072 N N . HIS A 1 281 ? 20.169 -0.734 10.323 1.00 56.03 281 HIS A N 1
ATOM 2073 C CA . HIS A 1 281 ? 19.922 -2.175 10.463 1.00 56.03 281 HIS A CA 1
ATOM 2074 C C . HIS A 1 281 ? 19.646 -2.889 9.122 1.00 56.03 281 HIS A C 1
ATOM 2076 O O . HIS A 1 281 ? 19.056 -2.296 8.214 1.00 56.03 281 HIS A O 1
ATOM 2082 N N . PRO A 1 282 ? 20.067 -4.161 8.965 1.00 56.22 282 PRO A N 1
ATOM 2083 C CA . PRO A 1 282 ? 19.823 -4.889 7.730 1.00 56.22 282 PRO A CA 1
ATOM 2084 C C . PRO A 1 282 ? 18.325 -4.905 7.427 1.00 56.22 282 PRO A C 1
ATOM 2086 O O . PRO A 1 282 ? 17.517 -5.293 8.272 1.00 56.22 282 PRO A O 1
ATOM 2089 N N . ALA A 1 283 ? 17.986 -4.496 6.206 1.00 64.12 283 ALA A N 1
ATOM 2090 C CA . ALA A 1 283 ? 16.679 -4.711 5.614 1.00 64.12 283 ALA A CA 1
ATOM 2091 C C . ALA A 1 283 ? 16.284 -6.183 5.799 1.00 64.12 283 ALA A C 1
ATOM 2093 O O . ALA A 1 283 ? 16.977 -7.083 5.316 1.00 64.12 283 ALA A O 1
ATOM 2094 N N . LEU A 1 284 ? 15.194 -6.432 6.525 1.00 70.88 284 LEU A N 1
ATOM 2095 C CA . LEU A 1 284 ? 14.702 -7.779 6.782 1.00 70.88 284 LEU A CA 1
ATOM 2096 C C . LEU A 1 284 ? 13.359 -7.952 6.090 1.00 70.88 284 LEU A C 1
ATOM 2098 O O . LEU A 1 284 ? 12.389 -7.278 6.431 1.00 70.88 284 LEU A O 1
ATOM 2102 N N . VAL A 1 285 ? 13.312 -8.896 5.153 1.00 74.50 285 VAL A N 1
ATOM 2103 C CA . VAL A 1 285 ? 12.056 -9.426 4.628 1.00 74.50 285 VAL A CA 1
ATOM 2104 C C . VAL A 1 285 ? 11.839 -10.796 5.236 1.00 74.50 285 VAL A C 1
ATOM 2106 O O . VAL A 1 285 ? 12.640 -11.712 5.034 1.00 74.50 285 VAL A O 1
ATOM 2109 N N . LYS A 1 286 ? 10.746 -10.945 5.975 1.00 73.75 286 LYS A N 1
ATOM 2110 C CA . LYS A 1 286 ? 10.376 -12.213 6.597 1.00 73.75 286 LYS A CA 1
ATOM 2111 C C . LYS A 1 286 ? 9.043 -12.674 6.030 1.00 73.75 286 LYS A C 1
ATOM 2113 O O . LYS A 1 286 ? 8.005 -12.088 6.308 1.00 73.75 286 LYS A O 1
ATOM 2118 N N . ALA A 1 287 ? 9.086 -13.742 5.241 1.00 69.88 287 ALA A N 1
ATOM 2119 C CA . ALA A 1 287 ? 7.895 -14.479 4.845 1.00 69.88 287 ALA A CA 1
ATOM 2120 C C . ALA A 1 287 ? 7.717 -15.644 5.818 1.00 69.88 287 ALA A C 1
ATOM 2122 O O . ALA A 1 287 ? 8.572 -16.536 5.889 1.00 69.88 287 ALA A O 1
ATOM 2123 N N . LEU A 1 288 ? 6.641 -15.623 6.602 1.00 65.12 288 LEU A N 1
ATOM 2124 C CA . LEU A 1 288 ? 6.288 -16.781 7.413 1.00 65.12 288 LEU A CA 1
ATOM 2125 C C . LEU A 1 288 ? 5.519 -17.794 6.559 1.00 65.12 288 LEU A C 1
ATOM 2127 O O . LEU A 1 288 ? 4.730 -17.394 5.702 1.00 65.12 288 LEU A O 1
ATOM 2131 N N . PRO A 1 289 ? 5.768 -19.105 6.755 1.00 56.09 289 PRO A N 1
ATOM 2132 C CA . PRO A 1 289 ? 4.988 -20.124 6.080 1.00 56.09 289 PRO A CA 1
ATOM 2133 C C . PRO A 1 289 ? 3.511 -19.921 6.422 1.00 56.09 289 PRO A C 1
ATOM 2135 O O . PRO A 1 289 ? 3.196 -19.498 7.540 1.00 56.09 289 PRO A O 1
ATOM 2138 N N . PRO A 1 290 ? 2.623 -20.227 5.475 1.00 58.75 290 PRO A N 1
ATOM 2139 C CA . PRO A 1 290 ? 1.212 -20.087 5.725 1.00 58.75 290 PRO A CA 1
ATOM 2140 C C . PRO A 1 290 ? 0.803 -21.085 6.808 1.00 58.75 290 PRO A C 1
ATOM 2142 O O . PRO A 1 290 ? 1.373 -22.176 6.910 1.00 58.75 290 PRO A O 1
ATOM 2145 N N . SER A 1 291 ? -0.195 -20.738 7.611 1.00 57.69 291 SER A N 1
ATOM 2146 C CA . SER A 1 291 ? -0.705 -21.641 8.656 1.00 57.69 291 SER A CA 1
ATOM 2147 C C . SER A 1 291 ? -1.478 -22.856 8.098 1.00 57.69 291 SER A C 1
ATOM 2149 O O . SER A 1 291 ? -1.939 -23.699 8.866 1.00 57.69 291 SER A O 1
ATOM 2151 N N . GLY A 1 292 ? -1.572 -22.993 6.765 1.00 60.25 292 GLY A N 1
ATOM 2152 C CA . GLY A 1 292 ? -2.271 -24.070 6.059 1.00 60.25 292 GLY A CA 1
ATOM 2153 C C . GLY A 1 292 ? -1.451 -24.756 4.946 1.00 60.25 292 GLY A C 1
ATOM 2154 O O . GLY A 1 292 ? -0.409 -24.256 4.525 1.00 60.25 292 GLY A O 1
ATOM 2155 N N . PRO A 1 293 ? -1.912 -25.915 4.439 1.00 49.47 293 PRO A N 1
ATOM 2156 C CA . PRO A 1 293 ? -1.131 -26.811 3.572 1.00 49.47 293 PRO A CA 1
ATOM 2157 C C . PRO A 1 293 ? -0.945 -26.366 2.102 1.00 49.47 293 PRO A C 1
ATOM 2159 O O . PRO A 1 293 ? -0.342 -27.108 1.326 1.00 49.47 293 PRO A O 1
ATOM 2162 N N . GLU A 1 294 ? -1.447 -25.199 1.676 1.00 46.81 294 GLU A N 1
ATOM 2163 C CA . GLU A 1 294 ? -1.702 -24.932 0.245 1.00 46.81 294 GLU A CA 1
ATOM 2164 C C . GLU A 1 294 ? -1.092 -23.658 -0.374 1.00 46.81 294 GLU A C 1
ATOM 2166 O O . GLU A 1 294 ? -1.321 -23.410 -1.557 1.00 46.81 294 GLU A O 1
ATOM 2171 N N . THR A 1 295 ? -0.262 -22.876 0.320 1.00 42.34 295 THR A N 1
ATOM 2172 C CA . THR A 1 295 ? 0.237 -21.594 -0.232 1.00 42.34 295 THR A CA 1
ATOM 2173 C C . THR A 1 295 ? 1.721 -21.646 -0.615 1.00 42.34 295 THR A C 1
ATOM 2175 O O . THR A 1 295 ? 2.581 -22.049 0.167 1.00 42.34 295 THR A O 1
ATOM 2178 N N . THR A 1 296 ? 2.032 -21.254 -1.858 1.00 41.94 296 THR A N 1
ATOM 2179 C CA . THR A 1 296 ? 3.403 -21.170 -2.399 1.00 41.94 296 THR A CA 1
ATOM 2180 C C . THR A 1 296 ? 3.873 -19.720 -2.344 1.00 41.94 296 THR A C 1
ATOM 2182 O O . THR A 1 296 ? 3.208 -18.848 -2.892 1.00 41.94 296 THR A O 1
ATOM 2185 N N . PHE A 1 297 ? 5.032 -19.466 -1.737 1.00 43.25 297 PHE A N 1
ATOM 2186 C CA . PHE A 1 297 ? 5.687 -18.157 -1.764 1.00 43.25 297 PHE A CA 1
ATOM 2187 C C . PHE A 1 297 ? 6.848 -18.193 -2.760 1.00 43.25 297 PHE A C 1
ATOM 2189 O O . PHE A 1 297 ? 7.749 -19.022 -2.625 1.00 43.25 297 PHE A O 1
ATOM 2196 N N . VAL A 1 298 ? 6.856 -17.284 -3.736 1.00 44.75 298 VAL A N 1
ATOM 2197 C CA . VAL A 1 298 ? 8.053 -16.975 -4.530 1.00 44.75 298 VAL A CA 1
ATOM 2198 C C . VAL A 1 298 ? 8.551 -15.616 -4.063 1.00 44.75 298 VAL A C 1
ATOM 2200 O O . VAL A 1 298 ? 8.070 -14.580 -4.507 1.00 44.75 298 VAL A O 1
ATOM 2203 N N . LEU A 1 299 ? 9.487 -15.625 -3.116 1.00 45.94 299 LEU A N 1
ATOM 2204 C CA . LEU A 1 299 ? 10.158 -14.412 -2.666 1.00 45.94 299 LEU A CA 1
ATOM 2205 C C . LEU A 1 299 ? 11.518 -14.320 -3.362 1.00 45.94 299 LEU A C 1
ATOM 2207 O O . LEU A 1 299 ? 12.463 -15.008 -2.979 1.00 45.94 299 LEU A O 1
ATOM 2211 N N . GLN A 1 300 ? 11.617 -13.480 -4.392 1.00 40.31 300 GLN A N 1
ATOM 2212 C CA . GLN A 1 300 ? 12.896 -13.133 -5.009 1.00 40.31 300 GLN A CA 1
ATOM 2213 C C . GLN A 1 300 ? 13.445 -11.873 -4.332 1.00 40.31 300 GLN A C 1
ATOM 2215 O O . GLN A 1 300 ? 13.103 -10.756 -4.710 1.00 40.31 300 GLN A O 1
ATOM 2220 N N . ILE A 1 301 ? 14.287 -12.054 -3.311 1.00 40.59 301 ILE A N 1
ATOM 2221 C CA . ILE A 1 301 ? 15.045 -10.954 -2.701 1.00 40.59 301 ILE A CA 1
ATOM 2222 C C . ILE A 1 301 ? 16.300 -10.731 -3.547 1.00 40.59 301 ILE A C 1
ATOM 2224 O O . ILE A 1 301 ? 17.188 -11.584 -3.568 1.00 40.59 301 ILE A O 1
ATOM 2228 N N . VAL A 1 302 ? 16.388 -9.596 -4.239 1.00 39.16 302 VAL A N 1
ATOM 2229 C CA . VAL A 1 302 ? 17.626 -9.161 -4.901 1.00 39.16 302 VAL A CA 1
ATOM 2230 C C . VAL A 1 302 ? 18.332 -8.195 -3.957 1.00 39.16 302 VAL A C 1
ATOM 2232 O O . VAL A 1 302 ? 17.969 -7.028 -3.875 1.00 39.16 302 VAL A O 1
ATOM 2235 N N . GLY A 1 303 ? 19.303 -8.696 -3.193 1.00 34.75 303 GLY A N 1
ATOM 2236 C CA . GLY A 1 303 ? 20.207 -7.845 -2.423 1.00 34.75 303 GLY A CA 1
ATOM 2237 C C . GLY A 1 303 ? 21.350 -7.379 -3.317 1.00 34.75 303 GLY A C 1
ATOM 2238 O O . GLY A 1 303 ? 22.216 -8.182 -3.658 1.00 34.75 303 GLY A O 1
ATOM 2239 N N . THR A 1 304 ? 21.361 -6.107 -3.705 1.00 33.53 304 THR A N 1
ATOM 2240 C CA . THR A 1 304 ? 22.529 -5.486 -4.339 1.00 33.53 304 THR A CA 1
ATOM 2241 C C . THR A 1 304 ? 23.395 -4.870 -3.246 1.00 33.53 304 THR A C 1
ATOM 2243 O O . THR A 1 304 ? 23.092 -3.792 -2.746 1.00 33.53 304 THR A O 1
ATOM 2246 N N . ASN A 1 305 ? 24.451 -5.578 -2.847 1.00 27.95 305 ASN A N 1
ATOM 2247 C CA . ASN A 1 305 ? 25.582 -4.937 -2.184 1.00 27.95 305 ASN A CA 1
ATOM 2248 C C . ASN A 1 305 ? 26.453 -4.321 -3.284 1.00 27.95 305 ASN A C 1
ATOM 2250 O O . ASN A 1 305 ? 26.949 -5.068 -4.129 1.00 27.95 305 ASN A O 1
ATOM 2254 N N . PHE A 1 306 ? 26.640 -3.005 -3.248 1.00 32.94 306 PHE A N 1
ATOM 2255 C CA . PHE A 1 306 ? 27.797 -2.335 -3.834 1.00 32.94 306 PHE A CA 1
ATOM 2256 C C . PHE A 1 306 ? 28.507 -1.581 -2.714 1.00 32.94 306 PHE A C 1
ATOM 2258 O O . PHE A 1 306 ? 27.796 -0.897 -1.943 1.00 32.94 306 PHE A O 1
#

Secondary structure (DSSP, 8-state):
------PPP---HHHHHHHHHHHHHHHHHHHTSS-TTT-------PPPP-PPPPPPPPPPPPPPPPPPPPPPPPPPPPPPPPPPPPP---SSTTEEEE-SHHHHHHHHHHHHTT-S--EEEE-S-EE--S--EE----TTS--EEEEEE--TTS-SSPPEEEE-TTSS-SEEE--TT--TT-EEEEESEEEE-S-EES-B-SSEEE-SS-EEEEES-EEES-EEEESSSEEE-SSEEE-SS-EEEEES-EEES-EEEE--SSTT-EEE-SSEEE---BTB---EEEEPPPSSTT------------

Foldseek 3Di:
DDDDDDDDADDPPVNVVVVVVVVVVVVVVVVVPPPPDPPDDPPPCPDPDPDDDDPDDDDDDDDDDDDDDDDDPDDDPDDDDDDDDPFDDPPDPLEGEDAAPVSLLVLLACLQVPVSRQEYEYQAAYEAPLDESERHHDQDDLHRHEYEYHHPPDPPQQAHEYESVQRAANYEYDDPSDAASHEYEYERHEFEHQEHEADEAQHYEAAEAYEYEYYLYEDENQEYEHQDLEWEQSHYEYEAQHEYEYENYYYYNQAIHYDDPDPNRDYFYRHYAHDHDPPDDDHHYHYDDYPDDDDRDDGDYDDDDD

Organism: NCBI:txid36881